Protein AF-A0A6L9ZV03-F1 (afdb_monomer)

Foldseek 3Di:
DDLDQPPVVVVLLLVLLVLLLLLLCQLLVPFLPDDPVSLLSSLQLSLLQSLLLCLLQVCLQAVFPNHSDHDPDQDPPNRDNPVVSVVSSVVSSVSSVVVCVVCSVPGPQDALVNSVVSLCSSVVSSCVSNVSQPPRDDPVSVVSNVVSCVRHVVSSVSSSVSGHHDCVVVVVVVVVVVVVVVVPDDPPPPDDDDDD

Mean predicted aligned error: 9.82 Å

Structure (mmCIF, N/CA/C/O backbone):
data_AF-A0A6L9ZV03-F1
#
_entry.id   AF-A0A6L9ZV03-F1
#
loop_
_atom_site.group_PDB
_atom_site.id
_atom_site.type_symbol
_atom_site.label_atom_id
_atom_site.label_alt_id
_atom_site.label_comp_id
_atom_site.label_asym_id
_atom_site.label_entity_id
_atom_site.label_seq_id
_atom_site.pdbx_PDB_ins_code
_atom_site.Cartn_x
_atom_site.Cartn_y
_atom_site.Cartn_z
_atom_site.occupancy
_atom_site.B_iso_or_equiv
_atom_site.auth_seq_id
_atom_site.auth_comp_id
_atom_site.auth_asym_id
_atom_site.auth_atom_id
_atom_site.pdbx_PDB_model_num
ATOM 1 N N . MET A 1 1 ? 32.324 0.033 0.156 1.00 38.62 1 MET A N 1
ATOM 2 C CA . MET A 1 1 ? 31.185 0.320 1.057 1.00 38.62 1 MET A CA 1
ATOM 3 C C . MET A 1 1 ? 29.942 0.053 0.229 1.00 38.62 1 MET A C 1
ATOM 5 O O . MET A 1 1 ? 29.866 0.600 -0.861 1.00 38.62 1 MET A O 1
ATOM 9 N N . ALA A 1 2 ? 29.121 -0.919 0.622 1.00 45.69 2 ALA A N 1
ATOM 10 C CA . ALA A 1 2 ? 28.177 -1.603 -0.263 1.00 45.69 2 ALA A CA 1
ATOM 11 C C . ALA A 1 2 ? 27.234 -0.641 -1.011 1.00 45.69 2 ALA A C 1
ATOM 13 O O . ALA A 1 2 ? 26.749 0.325 -0.422 1.00 45.69 2 ALA A O 1
ATOM 14 N N . GLY A 1 3 ? 26.984 -0.936 -2.294 1.00 50.66 3 GLY A N 1
ATOM 15 C CA . GLY A 1 3 ? 25.900 -0.375 -3.108 1.00 50.66 3 GLY A CA 1
ATOM 16 C C . GLY A 1 3 ? 24.544 -0.793 -2.542 1.00 50.66 3 GLY A C 1
ATOM 17 O O . GLY A 1 3 ? 23.826 -1.597 -3.124 1.00 50.66 3 GLY A O 1
ATOM 18 N N . LEU A 1 4 ? 24.277 -0.320 -1.330 1.00 59.69 4 LEU A N 1
ATOM 19 C CA . LEU A 1 4 ? 23.078 -0.559 -0.556 1.00 59.69 4 LEU A CA 1
ATOM 20 C C . LEU A 1 4 ? 21.961 0.263 -1.181 1.00 59.69 4 LEU A C 1
ATOM 22 O O . LEU A 1 4 ? 22.165 1.421 -1.552 1.00 59.69 4 LEU A O 1
ATOM 26 N N . VAL A 1 5 ? 20.792 -0.364 -1.294 1.00 58.00 5 VAL A N 1
ATOM 27 C CA . VAL A 1 5 ? 19.554 0.269 -1.743 1.00 58.00 5 VAL A CA 1
ATOM 28 C C . VAL A 1 5 ? 19.416 1.640 -1.059 1.00 58.00 5 VAL A C 1
ATOM 30 O O . VAL A 1 5 ? 19.603 1.708 0.162 1.00 58.00 5 VAL A O 1
ATOM 33 N N . PRO A 1 6 ? 19.123 2.728 -1.799 1.00 69.12 6 PRO A N 1
ATOM 34 C CA . PRO A 1 6 ? 19.029 4.065 -1.223 1.00 69.12 6 PRO A CA 1
ATOM 35 C C . PRO A 1 6 ? 18.147 4.085 0.033 1.00 69.12 6 PRO A C 1
ATOM 37 O O . PRO A 1 6 ? 17.078 3.479 0.051 1.00 69.12 6 PRO A O 1
ATOM 40 N N . PHE A 1 7 ? 18.558 4.804 1.085 1.00 74.12 7 PHE A N 1
ATOM 41 C CA . PHE A 1 7 ? 17.813 4.883 2.358 1.00 74.12 7 PHE A CA 1
ATOM 42 C C . PHE A 1 7 ? 16.361 5.364 2.206 1.00 74.12 7 PHE A C 1
ATOM 44 O O . PHE A 1 7 ? 15.524 5.116 3.074 1.00 74.12 7 PHE A O 1
ATOM 51 N N . THR A 1 8 ? 16.049 6.026 1.094 1.00 76.19 8 THR A N 1
ATOM 52 C CA . THR A 1 8 ? 14.693 6.434 0.726 1.00 76.19 8 THR A CA 1
ATOM 53 C C . THR A 1 8 ? 13.748 5.249 0.536 1.00 76.19 8 THR A C 1
ATOM 55 O O . THR A 1 8 ? 12.549 5.418 0.727 1.00 76.19 8 THR A O 1
ATOM 58 N N . ILE A 1 9 ? 14.261 4.058 0.219 1.00 80.94 9 ILE A N 1
ATOM 59 C CA . ILE A 1 9 ? 13.447 2.882 -0.114 1.00 80.94 9 ILE A CA 1
ATOM 60 C C . ILE A 1 9 ? 12.960 2.142 1.128 1.00 80.94 9 ILE A C 1
ATOM 62 O O . ILE A 1 9 ? 11.755 1.932 1.244 1.00 80.94 9 ILE A O 1
ATOM 66 N N . PRO A 1 10 ? 13.814 1.813 2.119 1.00 83.94 10 PRO A N 1
ATOM 67 C CA . PRO A 1 10 ? 13.310 1.318 3.396 1.00 83.94 10 PRO A CA 1
ATOM 68 C C . PRO A 1 10 ? 12.344 2.306 4.056 1.00 83.94 10 PRO A C 1
ATOM 70 O O . PRO A 1 10 ? 11.351 1.894 4.653 1.00 83.94 10 PRO A O 1
ATOM 73 N N . LEU A 1 11 ? 12.611 3.612 3.929 1.00 88.12 11 LEU A N 1
ATOM 74 C CA . LEU A 1 11 ? 11.727 4.644 4.460 1.00 88.12 11 LEU A CA 1
ATOM 75 C C . LEU A 1 11 ? 10.374 4.659 3.738 1.00 88.12 11 LEU A C 1
ATOM 77 O O . LEU A 1 11 ? 9.342 4.735 4.408 1.00 88.12 11 LEU A O 1
ATOM 81 N N . SER A 1 12 ? 10.368 4.561 2.402 1.00 91.06 12 SER A N 1
ATOM 82 C CA . SER A 1 12 ? 9.127 4.527 1.630 1.00 91.06 12 SER A CA 1
ATOM 83 C C . SER A 1 12 ? 8.294 3.304 1.938 1.00 91.06 12 SER A C 1
ATOM 85 O O . SER A 1 12 ? 7.114 3.428 2.257 1.00 91.06 12 SER A O 1
ATOM 87 N N . TRP A 1 13 ? 8.932 2.141 1.967 1.00 94.25 13 TRP A N 1
ATOM 88 C CA . TRP A 1 13 ? 8.275 0.893 2.305 1.00 94.25 13 TRP A CA 1
ATOM 89 C C . TRP A 1 13 ? 7.709 0.914 3.732 1.00 94.25 13 TRP A C 1
ATOM 91 O O . TRP A 1 13 ? 6.593 0.451 3.962 1.00 94.25 13 TRP A O 1
ATOM 101 N N . PHE A 1 14 ? 8.412 1.531 4.691 1.00 94.62 14 PHE A N 1
ATOM 102 C CA . PHE A 1 14 ? 7.922 1.669 6.064 1.00 94.62 14 PHE A CA 1
ATOM 103 C C . PHE A 1 14 ? 6.645 2.513 6.156 1.00 94.62 14 PHE A C 1
ATOM 105 O O . PHE A 1 14 ? 5.657 2.059 6.741 1.00 94.62 14 PHE A O 1
ATOM 112 N N . TYR A 1 15 ? 6.630 3.732 5.598 1.00 95.50 15 TYR A N 1
ATOM 113 C CA . TYR A 1 15 ? 5.419 4.557 5.674 1.00 95.50 15 TYR A CA 1
ATOM 114 C C . TYR A 1 15 ? 4.294 3.977 4.808 1.00 95.50 15 TYR A C 1
ATOM 116 O O . TYR A 1 15 ? 3.132 4.056 5.206 1.00 95.50 15 TYR A O 1
ATOM 124 N N . MET A 1 16 ? 4.616 3.345 3.673 1.00 97.75 16 MET A N 1
ATOM 125 C CA . MET A 1 16 ? 3.631 2.668 2.825 1.00 97.75 16 MET A CA 1
ATOM 126 C C . MET A 1 16 ? 2.995 1.476 3.539 1.00 97.75 16 MET A C 1
ATOM 128 O O . MET A 1 16 ? 1.777 1.288 3.474 1.00 97.75 16 MET A O 1
ATOM 132 N N . GLY A 1 17 ? 3.786 0.716 4.297 1.00 97.25 17 GLY A N 1
ATOM 133 C CA . GLY A 1 17 ? 3.282 -0.330 5.179 1.00 97.25 17 GLY A CA 1
ATOM 134 C C . GLY A 1 17 ? 2.333 0.232 6.235 1.00 97.25 17 GLY A C 1
ATOM 135 O O . GLY A 1 17 ? 1.254 -0.326 6.452 1.00 97.25 17 GLY A O 1
ATOM 136 N N . LEU A 1 18 ? 2.689 1.360 6.860 1.00 96.31 18 LEU A N 1
ATOM 137 C CA . LEU A 1 18 ? 1.846 2.012 7.861 1.00 96.31 18 LEU A CA 1
ATOM 138 C C . LEU A 1 18 ? 0.504 2.466 7.275 1.00 96.31 18 LEU A C 1
ATOM 140 O O . LEU A 1 18 ? -0.539 2.129 7.834 1.00 96.31 18 LEU A O 1
ATOM 144 N N . VAL A 1 19 ? 0.503 3.201 6.157 1.00 97.38 19 VAL A N 1
ATOM 145 C CA . VAL A 1 19 ? -0.748 3.692 5.545 1.00 97.38 19 VAL A CA 1
ATOM 146 C C . VAL A 1 19 ? -1.621 2.537 5.056 1.00 97.38 19 VAL A C 1
ATOM 148 O O . VAL A 1 19 ? -2.828 2.559 5.285 1.00 97.38 19 VAL A O 1
ATOM 151 N N . SER A 1 20 ? -1.020 1.486 4.487 1.00 98.00 20 SER A N 1
ATOM 152 C CA . SER A 1 20 ? -1.736 0.279 4.053 1.00 98.00 20 SER A CA 1
ATOM 153 C C . SER A 1 20 ? -2.417 -0.417 5.231 1.00 98.00 20 SER A C 1
ATOM 155 O O . SER A 1 20 ? -3.589 -0.794 5.156 1.00 98.00 20 SER A O 1
ATOM 157 N N . TYR A 1 21 ? -1.709 -0.540 6.357 1.00 97.12 21 TYR A N 1
ATOM 158 C CA . TYR A 1 21 ? -2.273 -1.126 7.565 1.00 97.12 21 TYR A CA 1
ATOM 159 C C . TYR A 1 21 ? -3.360 -0.249 8.195 1.00 97.12 21 TYR A C 1
ATOM 161 O O . TYR A 1 21 ? -4.365 -0.783 8.659 1.00 97.12 21 TYR A O 1
ATOM 169 N N . LEU A 1 22 ? -3.209 1.080 8.194 1.00 95.81 22 LEU A N 1
ATOM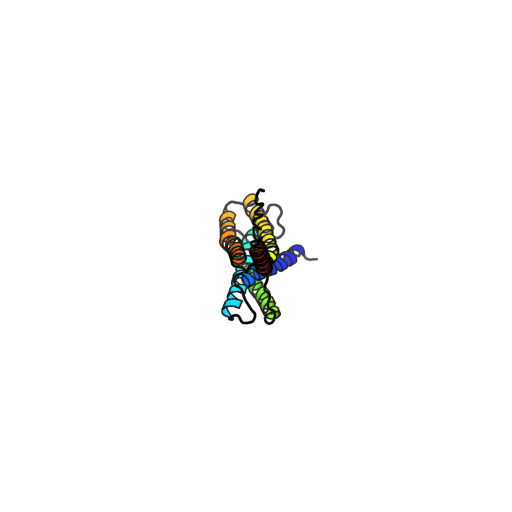 170 C CA . LEU A 1 22 ? -4.237 2.000 8.695 1.00 95.81 22 LEU A CA 1
ATOM 171 C C . LEU A 1 22 ? -5.521 1.923 7.863 1.00 95.81 22 LEU A C 1
ATOM 173 O O . LEU A 1 22 ? -6.597 1.779 8.441 1.00 95.81 22 LEU A O 1
ATOM 177 N N . LEU A 1 23 ? -5.414 1.937 6.529 1.00 96.81 23 LEU A N 1
ATOM 178 C CA . LEU A 1 23 ? -6.559 1.769 5.627 1.00 96.81 23 LEU A CA 1
ATOM 179 C C . LEU A 1 23 ? -7.291 0.451 5.908 1.00 96.81 23 LEU A C 1
ATOM 181 O O . LEU A 1 23 ? -8.503 0.447 6.120 1.00 96.81 23 LEU A O 1
ATOM 185 N N . ALA A 1 24 ? -6.555 -0.661 5.995 1.00 96.56 24 ALA A N 1
ATOM 186 C CA . ALA A 1 24 ? -7.130 -1.971 6.287 1.00 96.56 24 ALA A CA 1
ATOM 187 C C . ALA A 1 24 ? -7.768 -2.038 7.682 1.00 96.56 24 ALA A C 1
ATOM 189 O O . ALA A 1 24 ? -8.904 -2.486 7.834 1.00 96.56 24 ALA A O 1
ATOM 190 N N . ARG A 1 25 ? -7.061 -1.576 8.717 1.00 94.19 25 ARG A N 1
ATOM 191 C CA . ARG A 1 25 ? -7.517 -1.641 10.109 1.00 94.19 25 ARG A CA 1
ATOM 192 C C . ARG A 1 25 ? -8.753 -0.776 10.350 1.00 94.19 25 ARG A C 1
ATOM 194 O O . ARG A 1 25 ? -9.673 -1.232 11.030 1.00 94.19 25 ARG A O 1
ATOM 201 N N . CYS A 1 26 ? -8.774 0.447 9.823 1.00 92.88 26 CYS A N 1
ATOM 202 C CA . CYS A 1 26 ? -9.888 1.375 10.000 1.00 92.88 26 CYS A CA 1
ATOM 203 C C . CYS A 1 26 ? -11.080 1.019 9.105 1.00 92.88 26 CYS A C 1
ATOM 205 O O . CYS A 1 26 ? -12.203 1.000 9.606 1.00 92.88 26 CYS A O 1
ATOM 207 N N . GLY A 1 27 ? -10.846 0.620 7.850 1.00 92.81 27 GLY A N 1
ATOM 208 C CA . GLY A 1 27 ? -11.909 0.156 6.953 1.00 92.81 27 GLY A CA 1
ATOM 209 C C . GLY A 1 27 ? -12.589 -1.111 7.464 1.00 92.81 27 GLY A C 1
ATOM 210 O O . GLY A 1 27 ? -13.813 -1.201 7.506 1.00 92.81 27 GLY A O 1
ATOM 211 N N . LEU A 1 28 ? -11.809 -2.059 7.990 1.00 93.38 28 LEU A N 1
ATOM 212 C CA . LEU A 1 28 ? -12.356 -3.224 8.684 1.00 93.38 28 LEU A CA 1
ATOM 213 C C . LEU A 1 28 ? -12.786 -2.914 10.121 1.00 93.38 28 LEU A C 1
ATOM 215 O O . LEU A 1 28 ? -13.202 -3.836 10.810 1.00 93.38 28 LEU A O 1
ATOM 219 N N . GLN A 1 29 ? -12.709 -1.669 10.595 1.00 91.25 29 GLN A N 1
ATOM 220 C CA . GLN A 1 29 ? -13.109 -1.198 11.931 1.00 91.25 29 GLN A CA 1
ATOM 221 C C . GLN A 1 29 ? -12.615 -2.097 13.083 1.00 91.25 29 GLN A C 1
ATOM 223 O O . GLN A 1 29 ? -13.371 -2.476 13.984 1.00 91.25 29 GLN A O 1
ATOM 228 N N . VAL A 1 30 ? -11.339 -2.485 13.044 1.00 89.81 30 VAL A N 1
ATOM 229 C CA . VAL A 1 30 ? -10.723 -3.331 14.074 1.00 89.81 30 VAL A CA 1
ATOM 230 C C . VAL A 1 30 ? -10.546 -2.538 15.369 1.00 89.81 30 VAL A C 1
ATOM 232 O O . VAL A 1 30 ? -9.692 -1.656 15.480 1.00 89.81 30 VAL A O 1
ATOM 235 N N . LYS A 1 31 ? -11.325 -2.907 16.386 1.00 86.25 31 LYS A N 1
ATOM 236 C CA . LYS A 1 31 ? -11.234 -2.391 17.762 1.00 86.25 31 LYS A CA 1
ATOM 237 C C . LYS A 1 31 ? -10.419 -3.338 18.648 1.00 86.25 31 LYS A C 1
ATOM 239 O O . LYS A 1 31 ? -10.254 -4.503 18.311 1.00 86.25 31 LYS A O 1
ATOM 244 N N . SER A 1 32 ? -9.968 -2.864 19.814 1.00 82.69 32 SER A N 1
ATOM 245 C CA . SER A 1 32 ? -9.245 -3.677 20.819 1.00 82.69 32 SER A CA 1
ATOM 246 C C . SER A 1 32 ? -9.998 -4.963 21.216 1.00 82.69 32 SER A C 1
ATOM 248 O O . SER A 1 32 ? -9.388 -6.005 21.428 1.00 82.69 32 SER A O 1
ATOM 250 N N . SER A 1 33 ? -11.333 -4.909 21.246 1.00 84.25 33 SER A N 1
ATOM 251 C CA . SER A 1 33 ? -12.220 -6.036 21.565 1.00 84.25 33 SER A CA 1
ATOM 252 C C . SER A 1 33 ? -12.608 -6.911 20.364 1.00 84.25 33 SER A C 1
ATOM 254 O O . SER A 1 33 ? -13.456 -7.790 20.497 1.00 84.25 33 SER A O 1
ATOM 256 N N . SER A 1 34 ? -12.058 -6.658 19.173 1.00 87.31 34 SER A N 1
ATOM 257 C CA . SER A 1 34 ? -12.415 -7.421 17.972 1.00 87.31 34 SER A CA 1
ATOM 258 C C . SER A 1 34 ? -11.890 -8.855 18.015 1.00 87.31 34 SER A C 1
ATOM 260 O O . SER A 1 34 ? -10.889 -9.155 18.662 1.00 87.31 34 SER A O 1
ATOM 262 N N . SER A 1 35 ? -12.551 -9.750 17.277 1.00 90.88 35 SER A N 1
ATOM 263 C CA . SER A 1 35 ? -12.109 -11.138 17.151 1.00 90.88 35 SER A CA 1
ATOM 264 C C . SER A 1 35 ? -10.733 -11.229 16.487 1.00 90.88 35 SER A C 1
ATOM 266 O O . SER A 1 35 ? -10.384 -10.428 15.616 1.00 90.88 35 SER A O 1
ATOM 268 N N . TRP A 1 36 ? -9.964 -12.254 16.853 1.00 90.81 36 TRP A N 1
ATOM 269 C CA . TRP A 1 36 ? -8.640 -12.502 16.277 1.00 90.81 36 TRP A CA 1
ATOM 270 C C . TRP A 1 36 ? -8.668 -12.621 14.743 1.00 90.81 36 TRP A C 1
ATOM 272 O O . TRP A 1 36 ? -7.795 -12.080 14.070 1.00 90.81 36 TRP A O 1
ATOM 282 N N . LEU A 1 37 ? -9.726 -13.215 14.177 1.00 93.88 37 LEU A N 1
ATOM 283 C CA . LEU A 1 37 ? -9.931 -13.292 12.725 1.00 93.88 37 LEU A CA 1
ATOM 284 C C . LEU A 1 37 ? -10.028 -11.910 12.066 1.00 93.88 37 LEU A C 1
ATOM 286 O O . LEU A 1 37 ? -9.525 -11.719 10.965 1.00 93.88 37 LEU A O 1
ATOM 290 N N . ARG A 1 38 ? -10.623 -10.922 12.742 1.00 92.94 38 ARG A N 1
ATOM 291 C CA . ARG A 1 38 ? -10.719 -9.549 12.228 1.00 92.94 38 ARG A CA 1
ATOM 292 C C . ARG A 1 38 ? -9.359 -8.848 12.239 1.00 92.94 38 ARG A C 1
ATOM 294 O O . ARG A 1 38 ? -9.039 -8.112 11.310 1.00 92.94 38 ARG A O 1
ATOM 301 N N . HIS A 1 39 ? -8.540 -9.112 13.261 1.00 93.06 39 HIS A N 1
ATOM 302 C CA . HIS A 1 39 ? -7.149 -8.653 13.304 1.00 93.06 39 HIS A CA 1
ATOM 303 C C . HIS A 1 39 ? -6.322 -9.267 12.172 1.00 93.06 39 HIS A C 1
ATOM 305 O O . HIS A 1 39 ? -5.616 -8.537 11.477 1.00 93.06 39 HIS A O 1
ATOM 311 N N . LEU A 1 40 ? -6.452 -10.578 11.950 1.00 95.44 40 LEU A N 1
ATOM 312 C CA . LEU A 1 40 ? -5.816 -11.243 10.816 1.00 95.44 40 LEU A CA 1
ATOM 313 C C . LEU A 1 40 ? -6.295 -10.686 9.480 1.00 95.44 40 LEU A C 1
ATOM 315 O O . LEU A 1 40 ? -5.472 -10.443 8.607 1.00 95.44 40 LEU A O 1
ATOM 319 N N . GLY A 1 41 ? -7.597 -10.431 9.336 1.00 96.31 41 GLY A N 1
ATOM 320 C CA . GLY A 1 41 ? -8.164 -9.816 8.140 1.00 96.31 41 GLY A CA 1
ATOM 321 C C . GLY A 1 41 ? -7.515 -8.469 7.824 1.00 96.31 41 GLY A C 1
ATOM 322 O O . GLY A 1 41 ? -7.139 -8.233 6.680 1.00 96.31 41 GLY A O 1
ATOM 323 N N . ALA A 1 42 ? -7.293 -7.614 8.828 1.00 95.81 42 ALA A N 1
ATOM 324 C CA . ALA A 1 42 ? -6.602 -6.337 8.632 1.00 95.81 42 ALA A CA 1
ATOM 325 C C . ALA A 1 42 ? -5.120 -6.492 8.276 1.00 95.81 42 ALA A C 1
ATOM 327 O O . ALA A 1 42 ? -4.633 -5.761 7.419 1.00 95.81 42 ALA A O 1
ATOM 328 N N . ILE A 1 43 ? -4.415 -7.447 8.887 1.00 97.19 43 ILE A N 1
ATOM 329 C CA . ILE A 1 43 ? -3.015 -7.743 8.549 1.00 97.19 43 ILE A CA 1
ATOM 330 C C . ILE A 1 43 ? -2.914 -8.265 7.112 1.00 97.19 43 ILE A C 1
ATOM 332 O O . ILE A 1 43 ? -2.129 -7.743 6.329 1.00 97.19 43 ILE A O 1
ATOM 336 N N . ALA A 1 44 ? -3.735 -9.251 6.747 1.00 97.44 44 ALA A N 1
ATOM 337 C CA . ALA A 1 44 ? -3.744 -9.840 5.412 1.00 97.44 44 ALA A CA 1
ATOM 338 C C . ALA A 1 44 ? -4.123 -8.807 4.343 1.00 97.44 44 ALA A C 1
ATOM 340 O O . ALA A 1 44 ? -3.451 -8.699 3.322 1.00 97.44 44 ALA A O 1
ATOM 341 N N . THR A 1 45 ? -5.155 -8.001 4.604 1.00 97.88 45 THR A N 1
ATOM 342 C CA . THR A 1 45 ? -5.595 -6.950 3.677 1.00 97.88 45 THR A CA 1
ATOM 343 C C . THR A 1 45 ? -4.537 -5.859 3.540 1.00 97.88 45 THR A C 1
ATOM 345 O O . THR A 1 45 ? -4.223 -5.457 2.427 1.00 97.88 45 THR A O 1
ATOM 348 N N . GLY A 1 46 ? -3.933 -5.405 4.641 1.00 97.88 46 GLY A N 1
ATOM 349 C CA . GLY A 1 46 ? -2.860 -4.414 4.581 1.00 97.88 46 GLY A CA 1
ATOM 350 C C . GLY A 1 46 ? -1.627 -4.942 3.840 1.00 97.88 46 GLY A C 1
ATOM 351 O O . GLY A 1 46 ? -1.072 -4.232 3.004 1.00 97.88 46 GLY A O 1
ATOM 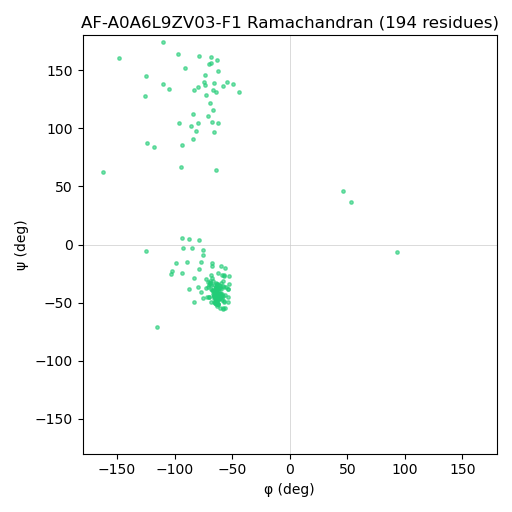352 N N . ALA A 1 47 ? -1.220 -6.190 4.091 1.00 97.75 47 ALA A N 1
ATOM 353 C CA . ALA A 1 47 ? -0.098 -6.818 3.395 1.00 97.75 47 ALA A CA 1
ATOM 354 C C . ALA A 1 47 ? -0.387 -6.979 1.895 1.00 97.75 47 ALA A C 1
ATOM 356 O O . ALA A 1 47 ? 0.500 -6.752 1.074 1.00 97.75 47 ALA A O 1
ATOM 357 N N . MET A 1 48 ? -1.633 -7.294 1.529 1.00 97.81 48 MET A N 1
ATOM 358 C CA . MET A 1 48 ? -2.087 -7.312 0.139 1.00 97.81 48 MET A CA 1
ATOM 359 C C . MET A 1 48 ? -1.983 -5.924 -0.508 1.00 97.81 48 MET A C 1
ATOM 361 O O . MET A 1 48 ? -1.427 -5.825 -1.596 1.00 97.81 48 MET A O 1
ATOM 365 N N . LEU A 1 49 ? -2.447 -4.855 0.155 1.00 98.44 49 LEU A N 1
ATOM 366 C CA . LEU A 1 49 ? -2.337 -3.483 -0.366 1.00 98.44 49 LEU A CA 1
ATOM 367 C C . LEU A 1 49 ? -0.877 -3.062 -0.585 1.00 98.44 49 LEU A C 1
ATOM 369 O O . LEU A 1 49 ? -0.565 -2.449 -1.608 1.00 98.44 49 LEU A O 1
ATOM 373 N N . LEU A 1 50 ? 0.006 -3.404 0.357 1.00 98.19 50 LEU A N 1
ATOM 374 C CA . LEU A 1 50 ? 1.439 -3.128 0.259 1.00 98.19 50 LEU A CA 1
ATOM 375 C C . LEU A 1 50 ? 2.071 -3.898 -0.908 1.00 98.19 50 LEU A C 1
ATOM 377 O O . LEU A 1 50 ? 2.754 -3.311 -1.739 1.00 98.19 50 LEU A O 1
ATOM 381 N N . THR A 1 51 ? 1.745 -5.184 -1.035 1.00 96.62 51 THR A N 1
ATOM 382 C CA . THR A 1 51 ? 2.218 -6.035 -2.138 1.00 96.62 51 THR A CA 1
ATOM 383 C C . THR A 1 51 ? 1.698 -5.546 -3.493 1.00 96.62 51 THR A C 1
ATOM 385 O O . THR A 1 51 ? 2.420 -5.573 -4.484 1.00 96.62 51 THR A O 1
ATOM 388 N N . ALA A 1 52 ? 0.453 -5.066 -3.557 1.00 97.25 52 ALA A N 1
ATOM 389 C CA . ALA A 1 52 ? -0.122 -4.505 -4.777 1.00 97.25 52 ALA A CA 1
ATOM 390 C C . ALA A 1 52 ? 0.614 -3.237 -5.234 1.00 97.25 52 ALA A C 1
ATOM 392 O O . ALA A 1 52 ? 0.751 -3.009 -6.437 1.00 97.25 52 ALA A O 1
ATOM 393 N N . TRP A 1 53 ? 1.118 -2.437 -4.292 1.00 97.75 53 TRP A N 1
ATOM 394 C CA . TRP A 1 53 ? 2.006 -1.319 -4.595 1.00 97.75 53 TRP A CA 1
ATOM 395 C C . TRP A 1 53 ? 3.388 -1.795 -5.066 1.00 97.75 53 TRP A C 1
ATOM 397 O O . TRP A 1 53 ? 3.862 -1.322 -6.098 1.00 97.75 53 TRP A O 1
ATOM 407 N N . ASP A 1 54 ? 3.994 -2.779 -4.392 1.00 94.88 54 ASP A N 1
ATOM 408 C CA . ASP A 1 54 ? 5.295 -3.340 -4.793 1.00 94.88 54 ASP A CA 1
ATOM 409 C C . ASP A 1 54 ? 5.258 -3.912 -6.227 1.00 94.88 54 ASP A C 1
ATOM 411 O O . ASP A 1 54 ? 6.193 -3.721 -6.999 1.00 94.88 54 ASP A O 1
ATOM 415 N N . LEU A 1 55 ? 4.138 -4.512 -6.641 1.00 94.69 55 LEU A N 1
ATOM 416 C CA . LEU A 1 55 ? 3.922 -5.026 -8.002 1.00 94.69 55 LEU A CA 1
ATOM 417 C C . LEU A 1 55 ? 4.042 -3.971 -9.122 1.00 94.69 55 LEU A C 1
ATOM 419 O O . LEU A 1 55 ? 4.349 -4.339 -10.255 1.00 94.69 55 LEU A O 1
ATOM 423 N N . VAL A 1 56 ? 3.792 -2.687 -8.835 1.00 94.88 56 VAL A N 1
ATOM 424 C CA . VAL A 1 56 ? 3.987 -1.586 -9.802 1.00 94.88 56 VAL A CA 1
ATOM 425 C C . VAL A 1 56 ? 5.255 -0.787 -9.535 1.00 94.88 56 VAL A C 1
ATOM 427 O O . VAL A 1 56 ? 5.789 -0.178 -10.458 1.00 94.88 56 VAL A O 1
ATOM 430 N N . LEU A 1 57 ? 5.745 -0.771 -8.296 1.00 93.81 57 LEU A N 1
ATOM 431 C CA . LEU A 1 57 ? 6.977 -0.079 -7.939 1.00 93.81 57 LEU A CA 1
ATOM 432 C C . LEU A 1 57 ? 8.216 -0.848 -8.406 1.00 93.81 57 LEU A C 1
ATOM 434 O O . LEU A 1 57 ? 9.130 -0.253 -8.965 1.00 93.81 57 LEU A O 1
ATOM 438 N N . ASP A 1 58 ? 8.265 -2.155 -8.168 1.00 91.50 58 ASP A N 1
ATOM 439 C CA . ASP A 1 58 ? 9.471 -2.954 -8.382 1.00 91.50 58 ASP A CA 1
ATOM 440 C C . ASP A 1 58 ? 9.880 -3.007 -9.866 1.00 91.50 58 ASP A C 1
ATOM 442 O O . ASP A 1 58 ? 11.051 -2.745 -10.152 1.00 91.50 58 ASP A O 1
ATOM 446 N N . PRO A 1 59 ? 8.967 -3.189 -10.848 1.00 90.50 59 PRO A N 1
ATOM 447 C CA . PRO A 1 59 ? 9.321 -3.038 -12.261 1.00 90.50 59 PRO A CA 1
ATOM 448 C C . PRO A 1 59 ? 9.811 -1.626 -12.604 1.00 90.50 59 PRO A C 1
ATOM 450 O O . PRO A 1 59 ? 10.835 -1.473 -13.272 1.00 90.50 59 PRO A O 1
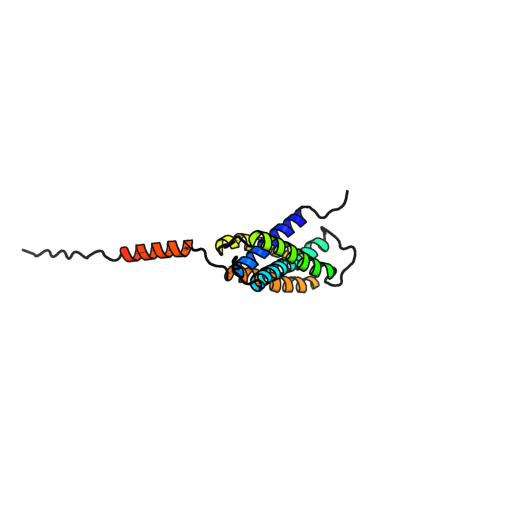ATOM 453 N N . ALA A 1 60 ? 9.128 -0.590 -12.101 1.00 90.50 60 ALA A N 1
ATOM 454 C CA . ALA A 1 60 ? 9.500 0.806 -12.328 1.00 90.50 60 ALA A CA 1
ATOM 455 C C . ALA A 1 60 ? 10.908 1.134 -11.818 1.00 90.50 60 ALA A C 1
ATOM 457 O O . ALA A 1 60 ? 11.597 1.965 -12.401 1.00 90.50 60 ALA A O 1
ATOM 458 N N . MET A 1 61 ? 11.338 0.493 -10.735 1.00 90.12 61 MET A N 1
ATOM 459 C CA . MET A 1 61 ? 12.641 0.750 -10.136 1.00 90.12 61 MET A CA 1
ATOM 460 C C . MET A 1 61 ? 13.735 -0.192 -10.636 1.00 90.12 61 MET A C 1
ATOM 462 O O . MET A 1 61 ? 14.902 0.187 -10.595 1.00 90.12 61 MET A O 1
ATOM 466 N N . SER A 1 62 ? 13.396 -1.391 -11.115 1.00 87.81 62 SER A N 1
ATOM 467 C CA . SER A 1 62 ? 14.392 -2.391 -11.523 1.00 87.81 62 SER A CA 1
ATOM 468 C C . SER A 1 62 ? 14.604 -2.526 -13.028 1.00 87.81 62 SER A C 1
ATOM 470 O O . SER A 1 62 ? 15.660 -2.991 -13.452 1.00 87.81 62 SER A O 1
ATOM 472 N N . GLN A 1 63 ? 13.623 -2.123 -13.840 1.00 87.62 63 GLN A N 1
ATOM 473 C CA . GLN A 1 63 ? 13.627 -2.355 -15.291 1.00 87.62 63 GLN A CA 1
ATOM 474 C C . GLN A 1 63 ? 13.455 -1.082 -16.123 1.00 87.62 63 GLN A C 1
ATOM 476 O O . GLN A 1 63 ? 13.561 -1.139 -17.348 1.00 87.62 63 GLN A O 1
ATOM 481 N N . ALA A 1 64 ? 13.217 0.071 -15.490 1.00 86.56 64 ALA A N 1
ATOM 482 C CA . ALA A 1 64 ? 13.214 1.346 -16.197 1.00 86.56 64 ALA A CA 1
ATOM 483 C C . ALA A 1 64 ? 14.607 1.657 -16.785 1.00 86.56 64 ALA A C 1
ATOM 485 O O . ALA A 1 64 ? 15.610 1.154 -16.275 1.00 86.56 64 ALA A O 1
ATOM 486 N N . PRO A 1 65 ? 14.707 2.533 -17.807 1.00 82.75 65 PRO A N 1
ATOM 487 C CA . PRO A 1 65 ? 15.981 2.875 -18.454 1.00 82.75 65 PRO A CA 1
ATOM 488 C C . PRO A 1 65 ? 17.097 3.323 -17.497 1.00 82.75 65 PRO A C 1
ATOM 490 O O . PRO A 1 65 ? 18.275 3.136 -17.790 1.00 82.75 65 PRO A O 1
ATOM 493 N N . PHE A 1 66 ? 16.725 3.892 -16.346 1.00 83.31 66 PHE A N 1
ATOM 494 C CA . PHE A 1 66 ? 17.628 4.227 -15.248 1.00 83.31 66 PHE A CA 1
ATOM 495 C C . PHE A 1 66 ? 17.228 3.432 -13.994 1.00 83.31 66 PHE A C 1
ATOM 497 O O . PHE A 1 66 ? 16.471 3.948 -13.166 1.00 83.31 66 PHE A O 1
ATOM 504 N N . PRO A 1 67 ? 17.681 2.171 -13.859 1.00 83.56 67 PRO A N 1
ATOM 505 C CA . PRO A 1 67 ? 17.269 1.312 -12.759 1.00 83.56 67 PRO A CA 1
ATOM 506 C C . PRO A 1 67 ? 17.948 1.725 -11.448 1.00 83.56 67 PRO A C 1
ATOM 508 O O . PRO A 1 67 ? 19.139 2.037 -11.401 1.00 83.56 67 PRO A O 1
ATOM 511 N N . PHE A 1 68 ? 17.182 1.686 -10.363 1.00 81.81 68 PHE A N 1
ATOM 512 C CA . PHE A 1 68 ? 17.643 1.917 -8.995 1.00 81.81 68 PHE A CA 1
ATOM 513 C C . PHE A 1 68 ? 18.244 0.656 -8.363 1.00 81.81 68 PHE A C 1
ATOM 515 O O . PHE A 1 68 ? 19.115 0.764 -7.499 1.00 81.81 68 PHE A O 1
ATOM 522 N N . TRP A 1 69 ? 17.795 -0.534 -8.774 1.00 81.81 69 TRP A N 1
ATOM 523 C CA . TRP A 1 69 ? 18.405 -1.818 -8.413 1.00 81.81 69 TRP A CA 1
ATOM 524 C C . TRP A 1 69 ? 18.243 -2.839 -9.534 1.00 81.81 69 TRP A C 1
ATOM 526 O O . TRP A 1 69 ? 17.380 -2.701 -10.387 1.00 81.81 69 TRP A O 1
ATOM 536 N N . THR A 1 70 ? 19.064 -3.884 -9.531 1.00 78.81 70 THR A N 1
ATOM 537 C CA . THR A 1 70 ? 18.963 -4.983 -10.496 1.00 78.81 70 THR A CA 1
ATOM 538 C C . THR A 1 70 ? 18.849 -6.314 -9.770 1.00 78.81 70 THR A C 1
ATOM 540 O O . THR A 1 70 ? 19.439 -6.521 -8.704 1.00 78.81 70 THR A O 1
ATOM 543 N N . PHE A 1 71 ? 18.075 -7.236 -10.340 1.00 75.12 71 PHE A N 1
ATOM 544 C CA . PHE A 1 71 ? 18.049 -8.613 -9.867 1.00 75.12 71 PHE A CA 1
ATOM 545 C C . PHE A 1 71 ? 19.265 -9.364 -10.411 1.00 75.12 71 PHE A C 1
ATOM 547 O O . PHE A 1 71 ? 19.610 -9.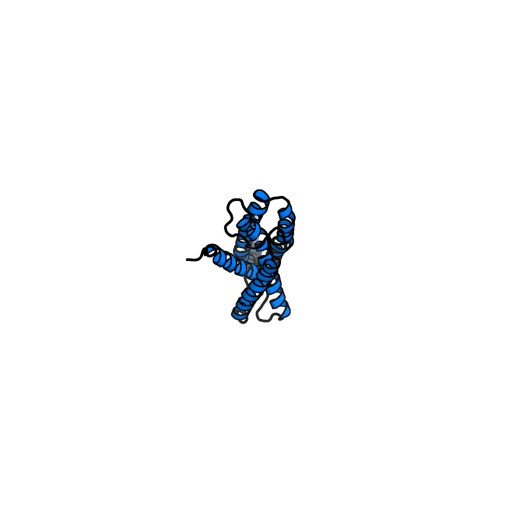242 -11.581 1.00 75.12 71 PHE A O 1
ATOM 554 N N . GLN A 1 72 ? 19.922 -10.141 -9.548 1.00 71.56 72 GLN A N 1
ATOM 555 C CA . GLN A 1 72 ? 21.041 -11.013 -9.936 1.00 71.56 72 GLN A CA 1
ATOM 556 C C . GLN A 1 72 ? 20.574 -12.180 -10.822 1.00 71.56 72 GLN A C 1
ATOM 558 O O . GLN A 1 72 ? 21.346 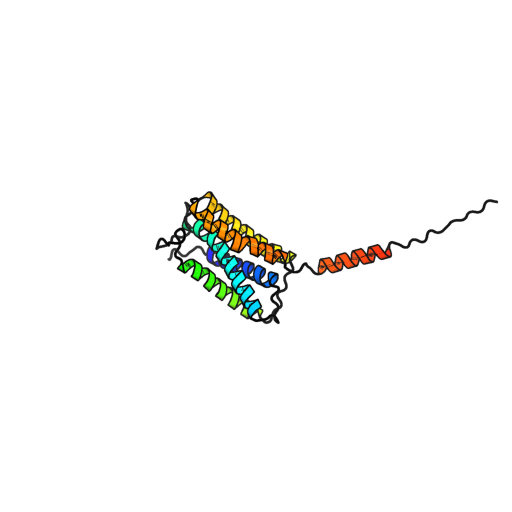-12.708 -11.614 1.00 71.56 72 GLN A O 1
ATOM 563 N N . GLU A 1 73 ? 19.309 -12.578 -10.678 1.00 72.75 73 GLU A N 1
ATOM 564 C CA . GLU A 1 73 ? 18.667 -13.651 -11.431 1.00 72.75 73 GLU A CA 1
ATOM 565 C C . GLU A 1 73 ? 17.397 -13.099 -12.080 1.00 72.75 73 GLU A C 1
ATOM 567 O O . GLU A 1 73 ? 16.549 -12.535 -11.381 1.00 72.75 73 GLU A O 1
ATOM 572 N N . GLU A 1 74 ? 17.243 -13.292 -13.391 1.00 71.69 74 GLU A N 1
ATOM 573 C CA . GLU A 1 74 ? 15.985 -13.001 -14.078 1.00 71.69 74 GLU A CA 1
ATOM 574 C C . GLU A 1 74 ? 14.905 -13.966 -13.584 1.00 71.69 74 GLU A C 1
ATOM 576 O O . GLU A 1 74 ? 14.993 -15.184 -13.757 1.00 71.69 74 GLU A O 1
ATOM 581 N N . GLY A 1 75 ? 13.882 -13.428 -12.926 1.00 76.69 75 GLY A N 1
ATOM 582 C CA . GLY A 1 75 ? 12.787 -14.244 -12.427 1.00 76.69 75 GLY A CA 1
ATOM 583 C C . GLY A 1 75 ? 11.640 -14.385 -13.422 1.00 76.69 75 GLY A C 1
ATOM 584 O O . GLY A 1 75 ? 11.363 -13.503 -14.233 1.00 76.69 75 GLY A O 1
ATOM 585 N N . SER A 1 76 ? 10.920 -15.503 -13.325 1.00 79.38 76 SER A N 1
ATOM 586 C CA . SER A 1 76 ? 9.837 -15.855 -14.251 1.00 79.38 76 SER A CA 1
ATOM 587 C C . SER A 1 76 ? 8.602 -14.949 -14.157 1.00 79.38 76 SER A C 1
ATOM 589 O O . SER A 1 76 ? 7.773 -14.958 -15.063 1.00 79.38 76 SER A O 1
ATOM 591 N N . PHE A 1 77 ? 8.453 -14.169 -13.082 1.00 76.56 77 PHE A N 1
ATOM 592 C CA . PHE A 1 77 ? 7.339 -13.240 -12.920 1.00 76.56 77 PHE A CA 1
ATOM 593 C C . PHE A 1 77 ? 7.747 -11.852 -13.417 1.00 76.56 77 PHE A C 1
ATOM 595 O O . PHE A 1 77 ? 8.218 -11.022 -12.647 1.00 76.56 77 PHE A O 1
ATOM 602 N N . PHE A 1 78 ? 7.600 -11.612 -14.722 1.00 79.19 78 PHE A N 1
ATOM 603 C CA . PHE A 1 78 ? 7.904 -10.320 -15.354 1.00 79.19 78 PHE A CA 1
ATOM 604 C C . PHE A 1 78 ? 9.319 -9.787 -15.048 1.00 79.19 78 PHE A C 1
ATOM 606 O O . PHE A 1 78 ? 9.508 -8.586 -14.881 1.00 79.19 78 PHE A O 1
ATOM 613 N N . GLY A 1 79 ? 10.315 -10.675 -14.957 1.00 73.38 79 GLY A N 1
ATOM 614 C CA . GLY A 1 79 ? 11.704 -10.334 -14.625 1.00 73.38 79 GLY A CA 1
ATOM 615 C C . GLY A 1 79 ? 12.042 -10.437 -13.132 1.00 73.38 79 GLY A C 1
ATOM 616 O O . GLY A 1 79 ? 13.211 -10.344 -12.768 1.00 73.38 79 GLY A O 1
ATOM 617 N N . MET A 1 80 ? 11.054 -10.690 -12.266 1.00 80.25 80 MET A N 1
ATOM 618 C CA . MET A 1 80 ? 11.209 -10.771 -10.810 1.00 80.25 80 MET A CA 1
ATOM 619 C C . MET A 1 80 ? 11.045 -12.207 -10.276 1.00 80.25 80 MET A C 1
ATOM 621 O O . MET A 1 80 ? 10.158 -12.949 -10.715 1.00 80.25 80 MET A O 1
ATOM 625 N N . PRO A 1 81 ? 11.886 -12.654 -9.323 1.00 82.88 81 PRO A N 1
ATOM 626 C CA . PRO A 1 81 ? 11.741 -13.967 -8.692 1.00 82.88 81 PRO A CA 1
ATOM 627 C C . PRO A 1 81 ? 10.458 -14.082 -7.851 1.00 82.88 81 PRO A C 1
ATOM 629 O O . PRO A 1 81 ? 10.159 -13.197 -7.053 1.00 82.88 81 PRO A O 1
ATOM 632 N N . TYR A 1 82 ? 9.748 -15.218 -7.909 1.00 83.12 82 TYR A N 1
ATOM 633 C CA . TYR A 1 82 ? 8.536 -15.447 -7.092 1.00 83.12 82 TYR A CA 1
ATOM 634 C C . TYR A 1 82 ? 8.764 -15.316 -5.577 1.00 83.12 82 TYR A C 1
ATOM 636 O O . TYR A 1 82 ? 7.851 -14.950 -4.836 1.00 83.12 82 TYR A O 1
ATOM 644 N N . ARG A 1 83 ? 9.995 -15.567 -5.111 1.00 84.31 83 ARG A N 1
ATOM 645 C CA . ARG A 1 83 ? 10.395 -15.344 -3.713 1.00 84.31 83 ARG A CA 1
ATOM 646 C C . ARG A 1 83 ? 10.181 -13.897 -3.255 1.00 84.31 83 ARG A C 1
ATOM 648 O O . ARG A 1 83 ? 9.958 -13.698 -2.068 1.00 84.31 83 ARG A O 1
ATOM 655 N N . ASN A 1 84 ? 10.201 -12.916 -4.162 1.00 87.62 84 ASN A N 1
ATOM 656 C CA . ASN A 1 84 ? 9.974 -11.513 -3.817 1.00 87.62 84 ASN A CA 1
ATOM 657 C C . ASN A 1 84 ? 8.517 -11.277 -3.429 1.00 87.62 84 ASN A C 1
ATOM 659 O O . ASN A 1 84 ? 8.273 -10.700 -2.381 1.00 87.62 84 ASN A O 1
ATOM 663 N N . LEU A 1 85 ? 7.559 -11.808 -4.195 1.00 87.62 85 LEU A N 1
ATOM 664 C CA . LEU A 1 85 ? 6.129 -11.716 -3.874 1.00 87.62 85 LEU A CA 1
ATOM 665 C C . LEU A 1 85 ? 5.821 -12.309 -2.496 1.00 87.62 85 LEU A C 1
ATOM 667 O O . LEU A 1 85 ? 5.171 -11.678 -1.667 1.00 87.62 85 LEU A O 1
ATOM 671 N N . VAL A 1 86 ? 6.328 -13.519 -2.237 1.00 90.12 86 VAL A N 1
ATOM 672 C CA . VAL A 1 86 ? 6.174 -14.179 -0.931 1.00 90.12 86 VAL A CA 1
ATOM 673 C C . VAL A 1 86 ? 6.889 -13.383 0.160 1.00 90.12 86 VAL A C 1
ATOM 675 O O . VAL A 1 86 ? 6.364 -13.238 1.263 1.00 90.12 86 VAL A O 1
ATOM 678 N N . GLY A 1 87 ? 8.062 -12.838 -0.164 1.00 91.12 87 GLY A N 1
ATOM 679 C CA . GLY A 1 87 ? 8.828 -11.943 0.689 1.00 91.12 87 GLY A CA 1
ATOM 680 C C . GLY A 1 87 ? 8.014 -10.727 1.110 1.00 91.12 87 GLY A C 1
ATOM 681 O O . GLY A 1 87 ? 7.850 -10.528 2.303 1.00 91.12 87 GLY A O 1
ATOM 682 N N . TRP A 1 88 ? 7.450 -9.969 0.169 1.00 93.62 88 TRP A N 1
ATOM 683 C CA . TRP A 1 88 ? 6.667 -8.755 0.424 1.00 93.62 88 TRP A CA 1
ATOM 684 C C . TRP A 1 88 ? 5.421 -9.022 1.260 1.00 93.62 88 TRP A C 1
ATOM 686 O O . TRP A 1 88 ? 5.182 -8.334 2.253 1.00 93.62 88 TRP A O 1
ATOM 696 N N . VAL A 1 89 ? 4.665 -10.071 0.922 1.00 94.19 89 VAL A N 1
ATOM 697 C CA . VAL A 1 89 ? 3.492 -10.470 1.710 1.00 94.19 89 VAL A CA 1
ATOM 698 C C . VAL A 1 89 ? 3.916 -10.878 3.121 1.00 94.19 89 VAL A C 1
ATOM 700 O O . VAL A 1 89 ? 3.320 -10.430 4.100 1.00 94.19 89 VAL A O 1
ATOM 703 N N . GLY A 1 90 ? 4.950 -11.714 3.245 1.00 94.50 90 GLY A N 1
ATOM 704 C CA . GLY A 1 90 ? 5.426 -12.240 4.522 1.00 94.50 90 GLY A CA 1
ATOM 705 C C . GLY A 1 90 ? 6.008 -11.160 5.433 1.00 94.50 90 GLY A C 1
ATOM 706 O O . GLY A 1 90 ? 5.613 -11.051 6.595 1.00 94.50 90 GLY A O 1
ATOM 707 N N . THR A 1 91 ? 6.911 -10.325 4.919 1.00 94.25 91 THR A N 1
ATOM 708 C CA . THR A 1 91 ? 7.508 -9.219 5.678 1.00 94.25 91 THR A CA 1
ATOM 709 C C . THR A 1 91 ? 6.468 -8.159 6.010 1.00 94.25 91 THR A C 1
ATOM 711 O O . THR A 1 91 ? 6.445 -7.686 7.146 1.00 94.25 91 THR A O 1
ATOM 714 N N . GLY A 1 92 ? 5.563 -7.841 5.079 1.00 94.75 92 GLY A N 1
ATOM 715 C CA . GLY A 1 92 ? 4.428 -6.950 5.311 1.00 94.75 92 GLY A CA 1
ATOM 716 C C . GLY A 1 92 ? 3.531 -7.465 6.432 1.00 94.75 92 GLY A C 1
ATOM 717 O O . GLY A 1 92 ? 3.227 -6.732 7.374 1.00 94.75 92 GLY A O 1
ATOM 718 N N . ALA A 1 93 ? 3.179 -8.751 6.406 1.00 95.94 93 ALA A N 1
ATOM 719 C CA . ALA A 1 93 ? 2.376 -9.374 7.451 1.00 95.94 93 ALA A CA 1
ATOM 720 C C . ALA A 1 93 ? 3.079 -9.356 8.818 1.00 95.94 93 ALA A C 1
ATOM 722 O O . ALA A 1 93 ? 2.437 -9.049 9.825 1.00 95.94 93 ALA A O 1
ATOM 723 N N . ILE A 1 94 ? 4.388 -9.630 8.878 1.00 96.44 94 ILE A N 1
ATOM 724 C CA . ILE A 1 94 ? 5.170 -9.545 10.123 1.00 96.44 94 ILE A CA 1
ATOM 725 C C . ILE A 1 94 ? 5.194 -8.104 10.640 1.00 96.44 94 ILE A C 1
ATOM 727 O O . ILE A 1 94 ? 4.871 -7.870 11.805 1.00 96.44 94 ILE A O 1
ATOM 731 N N . TYR A 1 95 ? 5.510 -7.135 9.778 1.00 95.06 95 TYR A N 1
ATOM 732 C CA . TYR A 1 95 ? 5.515 -5.710 10.109 1.00 95.06 95 TYR A CA 1
ATOM 733 C C . TYR A 1 95 ? 4.173 -5.269 10.714 1.00 95.06 95 TYR A C 1
ATOM 735 O O . TYR A 1 95 ? 4.120 -4.695 11.805 1.00 95.06 95 TYR A O 1
ATOM 743 N N . MET A 1 96 ? 3.069 -5.618 10.055 1.00 95.50 96 MET A N 1
ATOM 744 C CA . MET A 1 96 ? 1.723 -5.280 10.517 1.00 95.50 96 MET A CA 1
ATOM 745 C C . MET A 1 96 ? 1.327 -6.042 11.781 1.00 95.50 96 MET A C 1
ATOM 747 O O . MET A 1 96 ? 0.610 -5.499 12.617 1.00 95.50 96 MET A O 1
ATOM 751 N N . SER A 1 97 ? 1.819 -7.268 11.970 1.00 94.06 97 SER A N 1
ATOM 752 C CA . SER A 1 97 ? 1.611 -8.040 13.201 1.00 94.06 97 SER A CA 1
ATOM 753 C C . SER A 1 97 ? 2.301 -7.388 14.397 1.00 94.06 97 SER A C 1
ATOM 755 O O . SER A 1 97 ? 1.704 -7.278 15.468 1.00 94.06 97 SER A O 1
ATOM 757 N N . VAL A 1 98 ? 3.527 -6.888 14.213 1.00 93.94 98 VAL A N 1
ATOM 758 C CA . VAL A 1 98 ? 4.248 -6.117 15.236 1.00 93.94 98 VAL A CA 1
ATOM 759 C C . VAL A 1 98 ? 3.467 -4.847 15.581 1.00 93.94 98 VAL A C 1
ATOM 761 O O . VAL A 1 98 ? 3.208 -4.575 16.754 1.00 93.94 98 VAL A O 1
ATOM 764 N N . ALA A 1 99 ? 3.000 -4.111 14.571 1.00 90.00 99 ALA A N 1
ATOM 765 C CA . ALA A 1 99 ? 2.162 -2.933 14.772 1.00 90.00 99 ALA A CA 1
ATOM 766 C C . ALA A 1 99 ? 0.848 -3.271 15.511 1.00 90.00 99 ALA A C 1
ATOM 768 O O . ALA A 1 99 ? 0.466 -2.600 16.474 1.00 90.00 99 ALA A O 1
ATOM 769 N N . ALA A 1 100 ? 0.174 -4.357 15.120 1.00 89.81 100 ALA A N 1
ATOM 770 C CA . ALA A 1 100 ? -1.031 -4.863 15.772 1.00 89.81 100 ALA A CA 1
ATOM 771 C C . ALA A 1 100 ? -0.792 -5.231 17.242 1.00 89.81 100 ALA A C 1
ATOM 773 O O . ALA A 1 100 ? -1.655 -4.968 18.081 1.00 89.81 100 ALA A O 1
ATOM 774 N N . TRP A 1 101 ? 0.372 -5.803 17.561 1.00 90.94 101 TRP A N 1
ATOM 775 C CA . TRP A 1 101 ? 0.764 -6.150 18.924 1.00 90.94 101 TRP A CA 1
ATOM 776 C C . TRP A 1 101 ? 0.916 -4.906 19.805 1.00 90.94 101 TRP A C 1
ATOM 778 O O . TRP A 1 101 ? 0.294 -4.827 20.869 1.00 90.94 101 TRP A O 1
ATOM 788 N N . PHE A 1 102 ? 1.666 -3.900 19.341 1.00 89.00 102 PHE A N 1
ATOM 789 C CA . PHE A 1 102 ? 1.849 -2.639 20.070 1.00 89.00 102 PHE A CA 1
ATOM 790 C C . PHE A 1 102 ? 0.538 -1.863 20.250 1.00 89.00 102 PHE A C 1
ATOM 792 O O . PHE A 1 102 ? 0.313 -1.248 21.294 1.00 89.00 102 PHE A O 1
ATOM 799 N N . TRP A 1 103 ? -0.366 -1.931 19.272 1.00 87.38 103 TRP A N 1
ATOM 800 C CA . TRP A 1 103 ? -1.665 -1.259 19.329 1.00 87.38 103 TRP A CA 1
ATOM 801 C C . TRP A 1 103 ? -2.809 -2.105 19.872 1.00 87.38 103 TRP A C 1
ATOM 803 O O . TRP A 1 103 ? -3.939 -1.625 19.914 1.00 87.38 103 TRP A O 1
ATOM 813 N N . ARG A 1 104 ? -2.550 -3.321 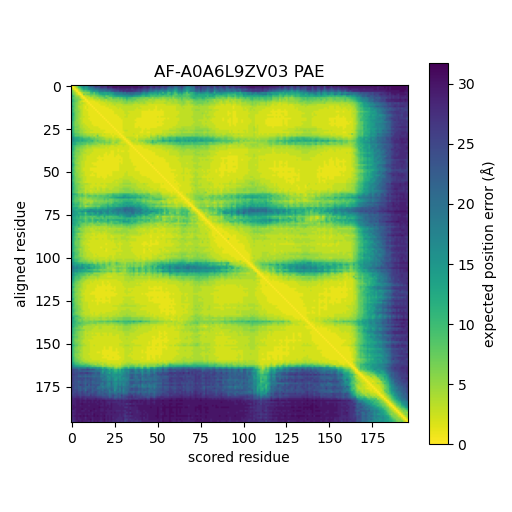20.364 1.00 79.75 104 ARG A N 1
ATOM 814 C CA . ARG A 1 104 ? -3.600 -4.211 20.882 1.00 79.75 104 ARG A CA 1
ATOM 815 C C . ARG A 1 104 ? -4.470 -3.541 21.944 1.00 79.75 104 ARG A C 1
ATOM 817 O O . ARG A 1 104 ? -5.672 -3.752 21.956 1.00 79.75 104 ARG A O 1
ATOM 824 N N . LYS A 1 105 ? -3.871 -2.720 22.812 1.00 77.94 105 LYS A N 1
ATOM 825 C CA . LYS A 1 105 ? -4.571 -2.015 23.900 1.00 77.94 105 LYS A CA 1
ATOM 826 C C . LYS A 1 105 ? -5.049 -0.605 23.530 1.00 77.94 105 LYS A C 1
ATOM 828 O O . LYS A 1 105 ? -5.674 0.042 24.361 1.00 77.94 105 LYS A O 1
ATOM 833 N N . LYS A 1 106 ? -4.749 -0.109 22.323 1.00 77.31 106 LYS A N 1
ATOM 834 C CA . LYS A 1 106 ? -5.131 1.238 21.875 1.00 77.31 106 LYS A CA 1
ATOM 835 C C . LYS A 1 106 ? -6.290 1.167 20.884 1.00 77.31 106 LYS A C 1
ATOM 837 O O . LYS A 1 106 ? -6.273 0.393 19.928 1.00 77.31 106 LYS A O 1
ATOM 842 N N . THR A 1 107 ? -7.291 2.015 21.082 1.00 71.06 107 THR A N 1
ATOM 843 C CA . THR A 1 107 ? -8.360 2.232 20.106 1.00 71.06 107 THR A CA 1
ATOM 844 C C . THR A 1 107 ? -7.889 3.258 19.085 1.00 71.06 107 THR A C 1
ATOM 846 O O . THR A 1 107 ? -8.045 4.458 19.283 1.00 71.06 107 THR A O 1
ATOM 849 N N . ILE A 1 108 ? -7.278 2.784 18.001 1.00 77.44 108 ILE A N 1
ATOM 850 C CA . ILE A 1 108 ? -7.050 3.625 16.824 1.00 77.44 108 ILE A CA 1
ATOM 851 C C . ILE A 1 108 ? -8.363 3.664 16.054 1.00 77.44 108 ILE A C 1
ATOM 853 O O . ILE A 1 108 ? -8.745 2.673 15.434 1.00 77.44 108 ILE A O 1
ATOM 857 N N . SER A 1 109 ? -9.061 4.789 16.150 1.00 76.06 109 SER A N 1
ATOM 858 C CA . SER A 1 109 ? -10.288 5.064 15.412 1.00 76.06 109 SER A CA 1
ATOM 859 C C . SER A 1 109 ? -10.071 6.351 14.636 1.00 76.06 109 SER A C 1
ATOM 861 O O . SER A 1 109 ? -10.344 7.425 15.154 1.00 76.06 109 SER A O 1
ATOM 863 N N . LEU A 1 110 ? -9.520 6.224 13.430 1.00 83.94 110 LEU A N 1
ATOM 864 C CA . LEU A 1 110 ? -9.426 7.342 12.500 1.00 83.94 110 LEU A CA 1
ATOM 865 C C . LEU A 1 110 ? -10.754 7.469 11.759 1.00 83.94 110 LEU A C 1
ATOM 867 O O . LEU A 1 110 ? -11.298 6.476 11.266 1.00 83.94 110 LEU A O 1
ATOM 871 N N . SER A 1 111 ? -11.262 8.690 11.691 1.00 87.69 111 SER A N 1
ATOM 872 C CA . SER A 1 111 ? -12.377 9.057 10.833 1.00 87.69 111 SER A CA 1
ATOM 873 C C . SER A 1 111 ? -11.972 8.995 9.359 1.00 87.69 111 SER A C 1
ATOM 875 O O . SER A 1 111 ? -10.793 9.049 8.997 1.00 87.69 111 SER A O 1
ATOM 877 N N . ARG A 1 112 ? -12.964 8.937 8.468 1.00 89.88 112 ARG A N 1
ATOM 878 C CA . ARG A 1 112 ? -12.747 8.982 7.017 1.00 89.88 112 ARG A CA 1
ATOM 879 C C . ARG A 1 112 ? -11.927 10.201 6.581 1.00 89.88 112 ARG A C 1
ATOM 881 O O . ARG A 1 112 ? -11.082 10.075 5.702 1.00 89.88 112 ARG A O 1
ATOM 888 N N . GLN A 1 113 ? -12.153 11.357 7.210 1.00 90.56 113 GLN A N 1
ATOM 889 C CA . GLN A 1 113 ? -11.415 12.591 6.923 1.00 90.56 113 GLN A CA 1
ATOM 890 C C . GLN A 1 113 ? -9.926 12.440 7.263 1.00 90.56 113 GLN A C 1
ATOM 892 O O . GLN A 1 113 ? -9.073 12.793 6.453 1.00 90.56 113 GLN A O 1
ATOM 897 N N . GLU A 1 114 ? -9.603 11.844 8.411 1.00 92.25 114 GLU A N 1
ATOM 898 C CA . GLU A 1 114 ? -8.217 11.566 8.811 1.00 92.25 114 GLU A CA 1
ATOM 899 C C . GLU A 1 114 ? -7.558 10.499 7.923 1.00 92.25 114 GLU A C 1
ATOM 901 O O . GLU A 1 114 ? -6.350 10.543 7.695 1.00 92.25 114 GLU A O 1
ATOM 906 N N . LEU A 1 115 ? -8.345 9.575 7.358 1.00 94.81 115 LEU A N 1
ATOM 907 C CA . LEU A 1 115 ? -7.866 8.590 6.383 1.00 94.81 115 LEU A CA 1
ATOM 908 C C . LEU A 1 115 ? -7.613 9.161 4.981 1.00 94.81 115 LEU A C 1
ATOM 910 O O . LEU A 1 115 ? -7.006 8.464 4.166 1.00 94.81 115 LEU A O 1
ATOM 914 N N . ASN A 1 116 ? -7.997 10.411 4.693 1.00 96.12 116 ASN A N 1
ATOM 915 C CA . ASN A 1 116 ? -7.671 11.049 3.413 1.00 96.12 116 ASN A CA 1
ATOM 916 C C . ASN A 1 116 ? -6.159 11.107 3.193 1.00 96.12 116 ASN A C 1
ATOM 918 O O . ASN A 1 116 ? -5.693 10.809 2.100 1.00 96.12 116 ASN A O 1
ATOM 922 N N . LEU A 1 117 ? -5.385 11.445 4.229 1.00 96.25 117 LEU A N 1
ATOM 923 C CA . LEU A 1 117 ? -3.931 11.532 4.115 1.00 96.25 117 LEU A CA 1
ATOM 924 C C . LEU A 1 117 ? -3.295 10.157 3.805 1.00 96.25 117 LEU A C 1
ATOM 926 O O . LEU A 1 117 ? -2.557 10.073 2.820 1.00 96.25 117 LEU A O 1
ATOM 930 N N . PRO A 1 118 ? -3.592 9.068 4.546 1.00 96.88 118 PRO A N 1
ATOM 931 C CA . PRO A 1 118 ? -3.191 7.713 4.171 1.00 96.88 118 PRO A CA 1
ATOM 932 C C . PRO A 1 118 ? -3.613 7.304 2.757 1.00 96.88 118 PRO A C 1
ATOM 934 O O . PRO A 1 118 ? -2.790 6.770 2.016 1.00 96.88 118 PRO A O 1
ATOM 937 N N . LEU A 1 119 ? -4.863 7.577 2.363 1.00 98.12 119 LEU A N 1
ATOM 938 C CA . LEU A 1 119 ? -5.368 7.212 1.039 1.00 98.12 119 LEU A CA 1
ATOM 939 C C . LEU A 1 119 ? -4.632 7.966 -0.072 1.00 98.12 119 LEU A C 1
ATOM 941 O O . LEU A 1 119 ? -4.150 7.341 -1.009 1.00 98.12 119 LEU A O 1
ATOM 945 N N . ILE A 1 120 ? -4.510 9.290 0.034 1.00 98.19 120 ILE A N 1
ATOM 946 C CA . ILE A 1 120 ? -3.806 10.116 -0.954 1.00 98.19 120 ILE A CA 1
ATOM 947 C C . ILE A 1 120 ? -2.344 9.680 -1.047 1.00 98.19 120 ILE A C 1
ATOM 949 O O . ILE A 1 120 ? -1.832 9.500 -2.148 1.00 98.19 120 ILE A O 1
ATOM 953 N N . THR A 1 121 ? -1.691 9.440 0.093 1.00 98.06 121 THR A N 1
ATOM 954 C CA . THR A 1 121 ? -0.301 8.962 0.130 1.00 98.06 121 THR A CA 1
ATOM 955 C C . THR A 1 121 ? -0.163 7.638 -0.613 1.00 98.06 121 THR A C 1
ATOM 957 O O . THR A 1 121 ? 0.742 7.489 -1.435 1.00 98.06 121 THR A O 1
ATOM 960 N N . TYR A 1 122 ? -1.082 6.699 -0.369 1.00 98.50 122 TYR A N 1
ATOM 961 C CA . TYR A 1 122 ? -1.108 5.413 -1.052 1.00 98.50 122 TYR A CA 1
ATOM 962 C C . TYR A 1 122 ? -1.320 5.576 -2.563 1.00 98.50 122 TYR A C 1
ATOM 964 O O . TYR A 1 122 ? -0.529 5.068 -3.352 1.00 98.50 122 TYR A O 1
ATOM 972 N N . LEU A 1 123 ? -2.346 6.328 -2.975 1.00 98.56 123 LEU A N 1
ATOM 973 C CA . LEU A 1 123 ? -2.713 6.502 -4.382 1.00 98.56 123 LEU A CA 1
ATOM 974 C C . LEU A 1 123 ? -1.652 7.259 -5.186 1.00 98.56 123 LEU A C 1
ATOM 976 O O . LEU A 1 123 ? -1.387 6.884 -6.323 1.00 98.56 123 LEU A O 1
ATOM 980 N N . VAL A 1 124 ? -1.016 8.284 -4.613 1.00 98.31 124 VAL A N 1
ATOM 981 C CA . VAL A 1 124 ? 0.059 9.033 -5.284 1.00 98.31 124 VAL A CA 1
ATOM 982 C C . VAL A 1 124 ? 1.284 8.145 -5.501 1.00 98.31 124 VAL A C 1
ATOM 984 O O . VAL A 1 124 ? 1.817 8.106 -6.607 1.00 98.31 124 VAL A O 1
ATOM 987 N N . ASN A 1 125 ? 1.706 7.385 -4.485 1.00 97.38 125 ASN A N 1
ATOM 988 C CA . ASN A 1 125 ? 2.842 6.465 -4.615 1.00 97.38 125 ASN A CA 1
ATOM 989 C C . ASN A 1 125 ? 2.537 5.288 -5.547 1.00 97.38 125 ASN A C 1
ATOM 991 O O . ASN A 1 125 ? 3.412 4.841 -6.289 1.00 97.38 125 ASN A O 1
ATOM 995 N N . PHE A 1 126 ? 1.293 4.809 -5.540 1.00 98.00 126 PHE A N 1
ATOM 996 C CA . PHE A 1 126 ? 0.815 3.820 -6.497 1.00 98.00 126 PHE A CA 1
ATOM 997 C C . PHE A 1 126 ? 0.862 4.362 -7.922 1.00 98.00 126 PHE A C 1
ATOM 999 O O . PHE A 1 126 ? 1.449 3.731 -8.798 1.00 98.00 126 PHE A O 1
ATOM 1006 N N . ALA A 1 127 ? 0.287 5.544 -8.155 1.00 97.75 127 ALA A N 1
ATOM 1007 C CA . ALA A 1 127 ? 0.266 6.179 -9.465 1.00 97.75 127 ALA A CA 1
ATOM 1008 C C . ALA A 1 127 ? 1.682 6.459 -9.977 1.00 97.75 127 ALA A C 1
ATOM 1010 O O . ALA A 1 127 ? 1.940 6.263 -11.160 1.00 97.75 127 ALA A O 1
ATOM 1011 N N . PHE A 1 128 ? 2.607 6.855 -9.100 1.00 95.69 128 PHE A N 1
ATOM 1012 C CA . PHE A 1 128 ? 4.013 7.047 -9.445 1.00 95.69 128 PHE A CA 1
ATOM 1013 C C . PHE A 1 128 ? 4.646 5.768 -10.019 1.00 95.69 128 PHE A C 1
ATOM 1015 O O . PHE A 1 128 ? 5.143 5.789 -11.146 1.00 95.69 128 PHE A O 1
ATOM 1022 N N . GLY A 1 129 ? 4.563 4.645 -9.294 1.00 94.94 129 GLY A N 1
ATOM 1023 C CA . GLY A 1 129 ? 5.086 3.357 -9.767 1.00 94.94 129 GLY A CA 1
ATOM 1024 C C . GLY A 1 129 ? 4.370 2.860 -11.025 1.00 94.94 129 GLY A C 1
ATOM 1025 O O . GLY A 1 129 ? 5.012 2.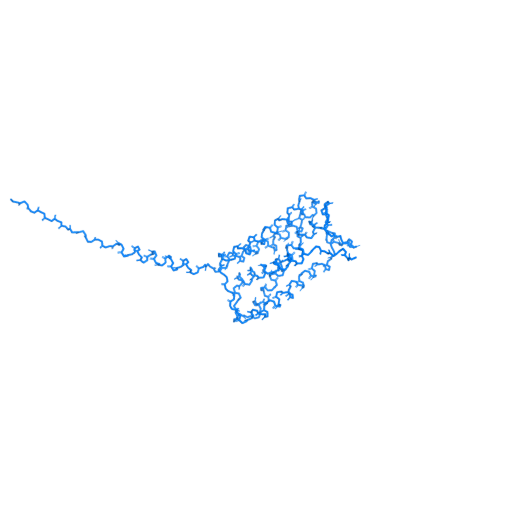503 -12.010 1.00 94.94 129 GLY A O 1
ATOM 1026 N N . ALA A 1 130 ? 3.036 2.918 -11.038 1.00 96.38 130 ALA A N 1
ATOM 1027 C CA . ALA A 1 130 ? 2.227 2.476 -12.171 1.00 96.38 130 ALA A CA 1
ATOM 1028 C C . ALA A 1 130 ? 2.500 3.293 -13.442 1.00 96.38 130 ALA A C 1
ATOM 1030 O O . ALA A 1 130 ? 2.597 2.721 -14.522 1.00 96.38 130 ALA A O 1
ATOM 1031 N N . THR A 1 131 ? 2.674 4.613 -13.328 1.00 96.56 131 THR A N 1
ATOM 1032 C CA . THR A 1 131 ? 2.955 5.479 -14.483 1.00 96.56 131 THR A CA 1
ATOM 1033 C C . THR A 1 131 ? 4.296 5.126 -15.107 1.00 96.56 131 THR A C 1
ATOM 1035 O O . THR A 1 131 ? 4.362 4.938 -16.317 1.00 96.56 131 THR A O 1
ATOM 1038 N N . ILE A 1 132 ? 5.356 4.980 -14.305 1.00 94.25 132 ILE A N 1
ATOM 1039 C CA . ILE A 1 132 ? 6.672 4.584 -14.826 1.00 94.25 132 ILE A CA 1
ATOM 1040 C C . ILE A 1 132 ? 6.585 3.190 -15.456 1.00 94.25 132 ILE A C 1
ATOM 1042 O O . ILE A 1 132 ? 7.029 3.008 -16.584 1.00 94.25 132 ILE A O 1
ATOM 1046 N N . THR A 1 133 ? 5.955 2.232 -14.774 1.00 93.62 133 THR A N 1
ATOM 1047 C CA . THR A 1 133 ? 5.793 0.859 -15.271 1.00 93.62 133 THR A CA 1
ATOM 1048 C C . THR A 1 133 ? 5.033 0.802 -16.600 1.00 93.62 133 THR A C 1
ATOM 1050 O O . THR A 1 133 ? 5.440 0.079 -17.500 1.00 93.62 133 THR A O 1
ATOM 1053 N N . VAL A 1 134 ? 3.960 1.578 -16.768 1.00 94.94 134 VAL A N 1
ATOM 1054 C CA . VAL A 1 134 ? 3.142 1.561 -17.994 1.00 94.94 134 VAL A CA 1
ATOM 1055 C C . VAL A 1 134 ? 3.767 2.365 -19.135 1.00 94.94 134 VAL A C 1
ATOM 1057 O O . VAL A 1 134 ? 3.626 1.984 -20.293 1.00 94.94 134 VAL A O 1
ATOM 1060 N N . VAL A 1 135 ? 4.422 3.489 -18.832 1.00 94.50 135 VAL A N 1
ATOM 1061 C CA . VAL A 1 135 ? 4.950 4.409 -19.855 1.00 94.50 135 VAL A CA 1
ATOM 1062 C C . VAL A 1 135 ? 6.358 4.022 -20.300 1.00 94.50 135 VAL A C 1
ATOM 1064 O O . VAL A 1 135 ? 6.685 4.177 -21.475 1.00 94.50 135 VAL A O 1
ATOM 1067 N N . ALA A 1 136 ? 7.204 3.560 -19.377 1.00 91.81 136 ALA A N 1
ATOM 1068 C CA . ALA A 1 136 ? 8.620 3.317 -19.644 1.00 91.81 136 ALA A CA 1
ATOM 1069 C C . ALA A 1 136 ? 8.956 1.850 -19.941 1.00 91.81 136 ALA A C 1
ATOM 1071 O O . ALA A 1 136 ? 10.051 1.589 -20.441 1.00 91.81 136 ALA A O 1
ATOM 1072 N N . LEU A 1 137 ? 8.061 0.905 -19.629 1.00 91.62 137 LEU A N 1
ATOM 1073 C CA . LEU A 1 137 ? 8.282 -0.526 -19.859 1.00 91.62 137 LEU A CA 1
ATOM 1074 C C . LEU A 1 137 ? 7.375 -1.063 -20.970 1.00 91.62 137 LEU A C 1
ATOM 1076 O O . LEU A 1 137 ? 6.520 -0.367 -21.516 1.00 91.62 137 LEU A O 1
ATOM 1080 N N . ASP A 1 138 ? 7.585 -2.322 -21.335 1.00 89.12 138 ASP A N 1
ATOM 1081 C CA . ASP A 1 138 ? 6.835 -2.989 -22.387 1.00 89.12 138 ASP A CA 1
ATOM 1082 C C . ASP A 1 138 ? 5.448 -3.475 -21.931 1.00 89.12 138 ASP A C 1
ATOM 1084 O O . ASP A 1 138 ? 5.134 -3.629 -20.749 1.00 89.12 138 ASP A O 1
ATOM 1088 N N . SER A 1 139 ? 4.588 -3.751 -22.914 1.00 90.19 139 SER A N 1
ATOM 1089 C CA . SER A 1 139 ? 3.162 -4.045 -22.707 1.00 90.19 139 SER A CA 1
ATOM 1090 C C . SER A 1 139 ? 2.875 -5.257 -21.812 1.00 90.19 139 SER A C 1
ATOM 1092 O O . SER A 1 139 ? 1.782 -5.355 -21.253 1.00 90.19 139 SER A O 1
ATOM 1094 N N . ARG A 1 140 ? 3.846 -6.158 -21.606 1.00 90.44 140 ARG A N 1
ATOM 1095 C CA . ARG A 1 140 ? 3.717 -7.283 -20.665 1.00 90.44 140 ARG A CA 1
ATOM 1096 C C . ARG A 1 140 ? 3.426 -6.808 -19.236 1.00 90.44 140 ARG A C 1
ATOM 1098 O O . ARG A 1 140 ? 2.679 -7.475 -18.527 1.00 90.44 140 ARG A O 1
ATOM 1105 N N . PHE A 1 141 ? 3.923 -5.634 -18.833 1.00 91.88 141 PHE A N 1
ATOM 1106 C CA . PHE A 1 141 ? 3.697 -5.073 -17.496 1.00 91.88 141 PHE A CA 1
ATOM 1107 C C . PHE A 1 141 ? 2.293 -4.491 -17.279 1.00 91.88 141 PHE A C 1
ATOM 1109 O O . PHE A 1 141 ? 1.933 -4.145 -16.150 1.00 91.88 141 PHE A O 1
ATOM 1116 N N . LEU A 1 142 ? 1.449 -4.450 -18.314 1.00 92.50 142 LEU A N 1
ATOM 1117 C CA . LEU A 1 142 ? 0.041 -4.090 -18.152 1.00 92.50 142 LEU A CA 1
ATOM 1118 C C . LEU A 1 142 ? -0.699 -5.107 -17.280 1.00 92.50 142 LEU A C 1
ATOM 1120 O O . LEU A 1 142 ? -1.492 -4.706 -16.434 1.00 92.50 142 LEU A O 1
ATOM 1124 N N . LEU A 1 143 ? -0.407 -6.406 -17.423 1.00 91.94 143 LEU A N 1
ATOM 1125 C CA . LEU A 1 143 ? -1.058 -7.443 -16.619 1.00 91.94 143 LEU A CA 1
ATOM 1126 C C . LEU A 1 143 ? -0.802 -7.274 -15.107 1.00 91.94 143 LEU A C 1
ATOM 1128 O O . LEU A 1 143 ? -1.785 -7.195 -14.365 1.00 91.94 143 LEU A O 1
ATOM 1132 N N . PRO A 1 144 ? 0.456 -7.184 -14.617 1.00 92.00 144 PRO A N 1
ATOM 1133 C CA . PRO A 1 144 ? 0.710 -6.944 -13.199 1.00 92.00 144 PRO A CA 1
ATOM 1134 C C . PRO A 1 144 ? 0.171 -5.584 -12.744 1.00 92.00 144 PRO A C 1
ATOM 1136 O O . PRO A 1 144 ? -0.368 -5.504 -11.647 1.00 92.00 144 PRO A O 1
ATOM 1139 N N . THR A 1 145 ? 0.192 -4.549 -13.591 1.00 95.12 145 THR A N 1
ATOM 1140 C CA . THR A 1 145 ? -0.401 -3.244 -13.247 1.00 95.12 145 THR A CA 1
ATOM 1141 C C . THR A 1 145 ? -1.917 -3.333 -13.04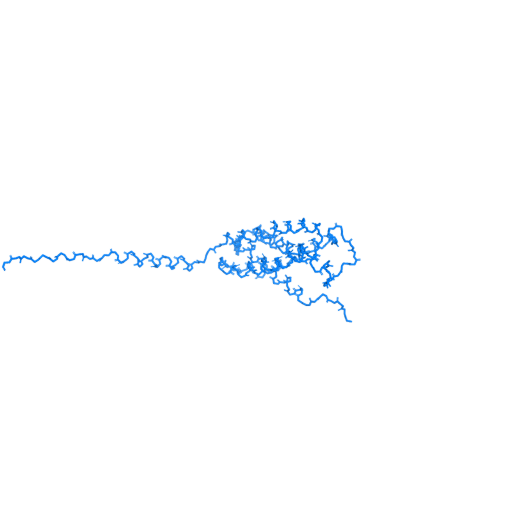6 1.00 95.12 145 THR A C 1
ATOM 1143 O O . THR A 1 145 ? -2.443 -2.828 -12.055 1.00 95.12 145 THR A O 1
ATOM 1146 N N . CYS A 1 146 ? -2.645 -4.005 -13.942 1.00 96.38 146 CYS A N 1
ATOM 1147 C CA . CYS A 1 146 ? -4.083 -4.226 -13.786 1.00 96.38 146 CYS A CA 1
ATOM 1148 C C . CYS A 1 146 ? -4.387 -5.046 -12.527 1.00 96.38 146 CYS A C 1
ATOM 1150 O O . CYS A 1 146 ? -5.293 -4.693 -11.771 1.00 96.38 146 CYS A O 1
ATOM 1152 N N . LEU A 1 147 ? -3.605 -6.099 -12.268 1.00 95.31 147 LEU A N 1
ATOM 1153 C CA . LEU A 1 147 ? -3.716 -6.893 -11.046 1.00 95.31 147 LEU A CA 1
ATOM 1154 C C . LEU A 1 147 ? -3.519 -6.020 -9.796 1.00 95.31 147 LEU A C 1
ATOM 1156 O O . LEU A 1 147 ? -4.314 -6.100 -8.862 1.00 95.31 147 LEU A O 1
ATOM 1160 N N . SER A 1 148 ? -2.524 -5.135 -9.803 1.00 96.19 148 SER A N 1
ATOM 1161 C CA . SER A 1 148 ? -2.266 -4.173 -8.729 1.00 96.19 148 SER A CA 1
ATOM 1162 C C . SER A 1 148 ? -3.390 -3.171 -8.518 1.00 96.19 148 SER A C 1
ATOM 1164 O O . SER A 1 148 ? -3.686 -2.817 -7.382 1.00 96.19 148 SER A O 1
ATOM 1166 N N . VAL A 1 149 ? -4.051 -2.709 -9.580 1.00 97.94 149 VAL A N 1
ATOM 1167 C CA . VAL A 1 149 ? -5.220 -1.827 -9.442 1.00 97.94 149 VAL A CA 1
ATOM 1168 C C . VAL A 1 149 ? -6.362 -2.574 -8.752 1.00 97.94 149 VAL A C 1
ATOM 1170 O O . VAL A 1 149 ? -6.972 -2.042 -7.823 1.00 97.94 149 VAL A O 1
ATOM 1173 N N . VAL A 1 150 ? -6.612 -3.823 -9.156 1.00 98.00 150 VAL A N 1
ATOM 1174 C CA . VAL A 1 150 ? -7.671 -4.665 -8.582 1.00 98.00 150 VAL A CA 1
ATOM 1175 C C . VAL A 1 150 ? -7.392 -5.026 -7.122 1.00 98.00 150 VAL A C 1
ATOM 1177 O O . VAL A 1 150 ? -8.303 -4.972 -6.303 1.00 98.00 150 VAL A O 1
ATOM 1180 N N . LEU A 1 151 ? -6.147 -5.368 -6.783 1.00 96.94 151 LEU A N 1
ATOM 1181 C CA . LEU A 1 151 ? -5.756 -5.796 -5.434 1.00 96.94 151 LEU A CA 1
ATOM 1182 C C . LEU A 1 151 ? -5.329 -4.647 -4.510 1.00 96.94 151 LEU A C 1
ATOM 1184 O O . LEU A 1 151 ? -5.238 -4.845 -3.302 1.00 96.94 151 LEU A O 1
ATOM 1188 N N . GLY A 1 152 ? -5.052 -3.465 -5.055 1.00 97.62 152 GLY A N 1
ATOM 1189 C CA . GLY A 1 152 ? -4.537 -2.308 -4.325 1.00 97.62 152 GLY A CA 1
ATOM 1190 C C . GLY A 1 152 ? -5.514 -1.142 -4.321 1.00 97.62 152 GLY A C 1
ATOM 1191 O O . GLY A 1 152 ? -6.131 -0.835 -3.304 1.00 97.62 152 GLY A O 1
ATOM 1192 N N . VAL A 1 153 ? -5.689 -0.493 -5.473 1.00 98.19 153 VAL A N 1
ATOM 1193 C CA . VAL A 1 153 ? -6.471 0.752 -5.592 1.00 98.19 153 VAL A CA 1
ATOM 1194 C C . VAL A 1 153 ? -7.944 0.546 -5.237 1.00 98.19 153 VAL A C 1
ATOM 1196 O O . VAL A 1 153 ? -8.477 1.281 -4.405 1.00 98.19 153 VAL A O 1
ATOM 1199 N N . ILE A 1 154 ? -8.599 -0.457 -5.831 1.00 98.12 154 ILE A N 1
ATOM 1200 C CA . ILE A 1 154 ? -10.022 -0.738 -5.580 1.00 98.12 154 ILE A CA 1
ATOM 1201 C C . ILE A 1 154 ? -10.283 -1.004 -4.087 1.00 98.12 154 ILE A C 1
ATOM 1203 O O . ILE A 1 154 ? -11.108 -0.296 -3.501 1.00 98.12 154 ILE A O 1
ATOM 1207 N N . PRO A 1 155 ? -9.598 -1.962 -3.428 1.00 97.94 155 PRO A N 1
ATOM 1208 C CA . PRO A 1 155 ? -9.818 -2.212 -2.011 1.00 97.94 155 PRO A CA 1
ATOM 1209 C C . PRO A 1 155 ? -9.391 -1.037 -1.129 1.00 97.94 155 PRO A C 1
ATOM 1211 O O . PRO A 1 155 ? -10.077 -0.777 -0.148 1.00 97.94 155 PRO A O 1
ATOM 1214 N N . ALA A 1 156 ? -8.334 -0.283 -1.459 1.00 98.00 156 ALA A N 1
ATOM 1215 C CA . ALA A 1 156 ? -7.949 0.903 -0.687 1.00 98.00 156 ALA A CA 1
ATOM 1216 C C . ALA A 1 156 ? -9.063 1.964 -0.667 1.00 98.00 156 ALA A C 1
ATOM 1218 O O . ALA A 1 156 ? -9.421 2.467 0.401 1.00 98.00 156 ALA A O 1
ATOM 1219 N N . ILE A 1 157 ? -9.656 2.257 -1.830 1.00 97.88 157 ILE A N 1
ATOM 1220 C CA . ILE A 1 157 ? -10.788 3.186 -1.943 1.00 97.88 157 ILE A CA 1
ATOM 1221 C C . ILE A 1 157 ? -12.014 2.620 -1.220 1.00 97.88 157 ILE A C 1
ATOM 1223 O O . ILE A 1 157 ? -12.671 3.349 -0.479 1.00 97.88 157 ILE A O 1
ATOM 1227 N N . ALA A 1 158 ? -12.305 1.326 -1.379 1.00 97.38 158 ALA A N 1
ATOM 1228 C CA . ALA A 1 158 ? -13.429 0.683 -0.705 1.00 97.38 158 ALA A CA 1
ATOM 1229 C C . ALA A 1 158 ? -13.293 0.739 0.826 1.00 97.38 158 ALA A C 1
ATOM 1231 O O . ALA A 1 158 ? -14.243 1.109 1.510 1.00 97.38 158 ALA A O 1
ATOM 1232 N N . LEU A 1 159 ? -12.108 0.438 1.367 1.00 96.50 159 LEU A N 1
ATOM 1233 C CA . LEU A 1 159 ? -11.798 0.500 2.800 1.00 96.50 159 LEU A CA 1
ATOM 1234 C C . LEU A 1 159 ? -11.936 1.920 3.352 1.00 96.50 159 LEU A C 1
ATOM 1236 O O . LEU A 1 159 ? -12.504 2.118 4.428 1.00 96.50 159 LEU A O 1
ATOM 1240 N N . TRP A 1 160 ? -11.459 2.916 2.607 1.00 96.19 160 TRP A N 1
ATOM 1241 C CA . TRP A 1 160 ? -11.668 4.317 2.954 1.00 96.19 160 TRP A CA 1
ATOM 1242 C C . TRP A 1 160 ? -13.161 4.679 2.947 1.00 96.19 160 TRP A C 1
ATOM 1244 O O . TRP A 1 160 ? -13.657 5.288 3.895 1.00 96.19 160 TRP A O 1
ATOM 1254 N N . TRP A 1 161 ? -13.906 4.233 1.932 1.00 94.25 161 TRP A N 1
ATOM 1255 C CA . TRP A 1 161 ? -15.333 4.517 1.787 1.00 94.25 161 TRP A CA 1
ATOM 1256 C C . TRP A 1 161 ? -16.187 3.914 2.905 1.00 94.25 161 TRP A C 1
ATOM 1258 O O . TRP A 1 161 ? -17.147 4.536 3.345 1.00 94.25 161 TRP A O 1
ATOM 1268 N N . ILE A 1 162 ? -15.855 2.719 3.395 1.00 92.75 162 ILE A N 1
ATOM 1269 C CA . ILE A 1 162 ? -16.596 2.069 4.493 1.00 92.75 162 ILE A CA 1
ATOM 1270 C C . ILE A 1 162 ? -16.132 2.517 5.887 1.00 92.75 162 ILE A C 1
ATOM 1272 O O . ILE A 1 162 ? -16.696 2.082 6.895 1.00 92.75 162 ILE A O 1
ATOM 1276 N N . SER A 1 163 ? -15.108 3.372 5.968 1.00 89.56 163 SER A N 1
ATOM 1277 C CA . SER A 1 163 ? -14.619 3.890 7.245 1.00 89.56 163 SER A CA 1
ATOM 1278 C C . SER A 1 163 ? -15.594 4.923 7.841 1.00 89.56 163 SER A C 1
ATOM 1280 O O . SER A 1 163 ? -16.227 5.674 7.079 1.00 89.56 163 SER A O 1
ATOM 1282 N N . PRO A 1 164 ? -15.725 4.988 9.186 1.00 83.06 164 PRO A N 1
ATOM 1283 C CA . PRO A 1 164 ? -16.679 5.872 9.858 1.00 83.06 164 PRO A CA 1
ATOM 1284 C C . PRO A 1 164 ? -16.461 7.346 9.504 1.00 83.06 164 PRO A C 1
ATOM 1286 O O . PRO A 1 164 ? -15.324 7.823 9.484 1.00 83.06 164 PRO A O 1
ATOM 1289 N N . ALA A 1 165 ? -17.544 8.078 9.236 1.00 75.75 165 ALA A N 1
ATOM 1290 C CA . ALA A 1 165 ? -17.483 9.531 9.102 1.00 75.75 165 ALA A CA 1
ATOM 1291 C C . ALA A 1 165 ? -17.171 10.180 10.464 1.00 75.75 165 ALA A C 1
ATOM 1293 O O . ALA A 1 165 ? -17.373 9.576 11.516 1.00 75.75 165 ALA A O 1
ATOM 1294 N N . ASN A 1 166 ? -16.616 11.390 10.439 1.00 69.38 166 ASN A N 1
ATOM 129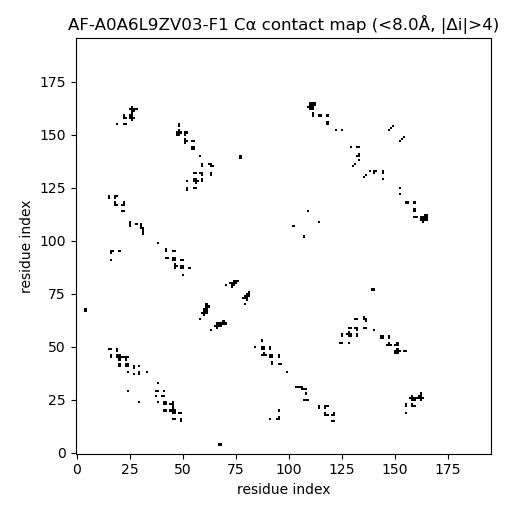5 C CA . ASN A 1 166 ? -16.247 12.109 11.655 1.00 69.38 166 ASN A CA 1
ATOM 1296 C C . ASN A 1 166 ? -17.506 12.497 12.458 1.00 69.38 166 ASN A C 1
ATOM 1298 O O . ASN A 1 166 ? -18.441 13.044 11.878 1.00 69.38 166 ASN A O 1
ATOM 1302 N N . GLN A 1 167 ? -17.519 12.253 13.775 1.00 59.31 167 GLN A N 1
ATOM 1303 C CA . GLN A 1 167 ? -18.668 12.566 14.647 1.00 59.31 167 GLN A CA 1
ATOM 1304 C C . GLN A 1 167 ? -18.919 14.076 14.799 1.00 59.31 167 GLN A C 1
ATOM 1306 O O . GLN A 1 167 ? -20.025 14.480 15.142 1.00 59.31 167 GLN A O 1
ATOM 1311 N N . LEU A 1 168 ? -17.927 14.921 14.493 1.00 57.56 168 LEU A N 1
ATOM 1312 C CA . LEU A 1 168 ? -18.086 16.380 14.504 1.00 57.56 168 LEU A CA 1
ATOM 1313 C C . LEU A 1 168 ? -19.144 16.865 13.497 1.00 57.56 168 LEU A C 1
ATOM 1315 O O . LEU A 1 168 ? -19.904 17.769 13.819 1.00 57.56 168 LEU A O 1
ATOM 1319 N N . ASN A 1 169 ? -19.276 16.204 12.338 1.00 56.53 169 ASN A N 1
ATOM 1320 C CA . ASN A 1 169 ? -20.333 16.529 11.372 1.00 56.53 169 ASN A CA 1
ATOM 1321 C C . ASN A 1 169 ? -21.736 16.200 11.904 1.00 56.53 169 ASN A C 1
ATOM 1323 O O . ASN A 1 169 ? -22.695 16.856 11.514 1.00 56.53 169 ASN A O 1
ATOM 1327 N N . GLU A 1 170 ? -21.877 15.176 12.753 1.00 59.66 170 GLU A N 1
ATOM 1328 C CA . GLU A 1 170 ? -23.170 14.825 13.355 1.00 59.66 170 GLU A CA 1
ATOM 1329 C C . GLU A 1 170 ? -23.572 15.848 14.422 1.00 59.66 170 GLU A C 1
ATOM 1331 O O . GLU A 1 170 ? -24.742 16.215 14.492 1.00 59.66 170 GLU A O 1
ATOM 1336 N N . MET A 1 171 ? -22.606 16.357 15.199 1.00 59.16 171 MET A N 1
ATOM 1337 C CA . MET A 1 171 ? -22.855 17.426 16.168 1.00 59.16 171 MET A CA 1
ATOM 1338 C C . MET A 1 171 ? -23.188 18.752 15.477 1.00 59.16 171 MET A C 1
ATOM 1340 O O . MET A 1 171 ? -24.227 19.315 15.800 1.00 59.16 171 MET A O 1
ATOM 1344 N N . ASP A 1 172 ? -22.409 19.208 14.491 1.00 64.38 172 ASP A N 1
ATOM 1345 C CA . ASP A 1 172 ? -22.710 20.458 13.770 1.00 64.38 172 ASP A CA 1
ATOM 1346 C C . ASP A 1 172 ? -24.055 20.390 13.028 1.00 64.38 172 ASP A C 1
ATOM 1348 O O . ASP A 1 172 ? -24.859 21.307 13.153 1.00 64.38 172 ASP A O 1
ATOM 1352 N N . MET A 1 173 ? -24.382 19.275 12.354 1.00 67.44 173 MET A N 1
ATOM 1353 C CA . MET A 1 173 ? -25.716 19.104 11.747 1.00 67.44 173 MET A CA 1
ATOM 1354 C C . MET A 1 173 ? -26.840 19.073 12.787 1.00 67.44 173 MET A C 1
ATOM 1356 O O . MET A 1 173 ? -27.942 19.542 12.513 1.00 67.44 173 MET A O 1
ATOM 1360 N N . SER A 1 174 ? -26.601 18.491 13.967 1.00 66.31 174 SER A N 1
ATOM 1361 C CA . SER A 1 174 ? -27.601 18.487 15.040 1.00 66.31 174 SER A CA 1
ATOM 1362 C C . SER A 1 174 ? -27.811 19.877 15.642 1.00 66.31 174 SER A C 1
ATOM 1364 O O . SER A 1 174 ? -28.941 20.215 15.983 1.00 66.31 174 SER A O 1
ATOM 1366 N N . LEU A 1 175 ? -26.749 20.685 15.732 1.00 71.62 175 LEU A N 1
ATOM 1367 C CA . LEU A 1 175 ? -26.794 22.061 16.218 1.00 71.62 175 LEU A CA 1
ATOM 1368 C C . LEU A 1 175 ? -27.472 22.982 15.198 1.00 71.62 175 LEU A C 1
ATOM 1370 O O . LEU A 1 175 ? -28.364 23.727 15.585 1.00 71.62 175 LEU A O 1
ATOM 1374 N N . ASP A 1 176 ? -27.139 22.872 13.910 1.00 74.38 176 ASP A N 1
ATOM 1375 C CA . ASP A 1 176 ? -27.801 23.629 12.840 1.00 74.38 176 ASP A CA 1
ATOM 1376 C C . ASP A 1 176 ? -29.295 23.287 12.745 1.00 74.38 176 ASP A C 1
ATOM 1378 O O . ASP A 1 176 ? -30.131 24.187 12.662 1.00 74.38 176 ASP A O 1
ATOM 1382 N N . ASN A 1 177 ? -29.661 22.000 12.828 1.00 75.44 177 ASN A N 1
ATOM 1383 C CA . ASN A 1 177 ? -31.070 21.595 12.845 1.00 75.44 177 ASN A CA 1
ATOM 1384 C C . ASN A 1 177 ? -31.799 22.146 14.081 1.00 75.44 177 ASN A C 1
ATOM 1386 O O . ASN A 1 177 ? -32.888 22.698 13.940 1.00 75.44 177 ASN A O 1
ATOM 1390 N N . ALA A 1 178 ? -31.192 22.062 15.271 1.00 73.94 178 ALA A N 1
ATOM 1391 C CA . ALA A 1 178 ? -31.776 22.603 16.499 1.00 73.94 178 ALA A CA 1
ATOM 1392 C C . ALA A 1 178 ? -31.944 24.133 16.447 1.00 73.94 178 ALA A C 1
ATOM 1394 O O . ALA A 1 178 ? -32.965 24.651 16.891 1.00 73.94 178 ALA A O 1
ATOM 1395 N N . MET A 1 179 ? -30.982 24.855 15.865 1.00 70.50 179 MET A N 1
ATOM 1396 C CA . MET A 1 179 ? -31.069 26.306 15.672 1.00 70.50 179 MET A CA 1
ATOM 1397 C C . MET A 1 179 ? -32.121 26.695 14.623 1.00 70.50 179 MET A C 1
ATOM 1399 O O . MET A 1 179 ? -32.778 27.722 14.779 1.00 70.50 179 MET A O 1
ATOM 1403 N N . SER A 1 180 ? -32.326 25.871 13.590 1.00 69.81 180 SER A N 1
ATOM 1404 C CA . SER A 1 180 ? -33.365 26.098 12.576 1.00 69.81 180 SER A CA 1
ATOM 1405 C C . SER A 1 180 ? -34.790 25.872 13.101 1.00 69.81 180 SER A C 1
ATOM 1407 O O . SER A 1 180 ? -35.715 26.577 12.694 1.00 69.81 180 SER A O 1
ATOM 1409 N N . ASP A 1 181 ? -34.966 24.938 14.042 1.00 67.19 181 ASP A N 1
ATOM 1410 C CA . ASP A 1 181 ? -36.264 24.638 14.658 1.00 67.19 181 ASP A CA 1
ATOM 1411 C C . ASP A 1 181 ? -36.713 25.746 15.635 1.00 67.19 181 ASP A C 1
ATOM 1413 O O . ASP A 1 181 ? -37.912 26.006 15.769 1.00 67.19 181 ASP A O 1
ATOM 1417 N N . ASP A 1 182 ? -35.767 26.446 16.273 1.00 61.38 182 ASP A N 1
ATOM 1418 C CA . ASP A 1 182 ? -36.044 27.564 17.188 1.00 61.38 182 ASP A CA 1
ATOM 1419 C C . ASP A 1 182 ? -36.371 28.890 16.463 1.00 61.38 182 ASP A C 1
ATOM 1421 O O . ASP A 1 182 ? -37.035 29.759 17.036 1.00 61.38 182 ASP A O 1
ATOM 1425 N N . GLU A 1 183 ? -35.984 29.062 15.191 1.00 59.44 183 GLU A N 1
ATOM 1426 C CA . GLU A 1 183 ? -36.278 30.282 14.414 1.00 59.44 183 GLU A CA 1
ATOM 1427 C C . GLU A 1 183 ? -37.735 30.366 13.902 1.00 59.44 183 GLU A C 1
ATOM 1429 O O . GLU A 1 183 ? -38.220 31.449 13.557 1.00 59.44 183 GLU A O 1
ATOM 1434 N N . VAL A 1 184 ? -38.503 29.268 13.914 1.00 54.88 184 VAL A N 1
ATOM 1435 C CA . VAL A 1 184 ? -39.900 29.243 13.437 1.00 54.88 184 VAL A CA 1
ATOM 1436 C C . VAL A 1 184 ? -40.889 29.458 14.590 1.00 54.88 184 VAL A C 1
ATOM 1438 O O . VAL A 1 184 ? -41.676 28.580 14.934 1.00 54.88 184 VAL A O 1
ATOM 1441 N N . LYS A 1 185 ? -40.891 30.652 15.199 1.00 55.19 185 LYS A N 1
ATOM 1442 C CA . LYS A 1 185 ? -42.015 31.139 16.033 1.00 55.19 185 LYS A CA 1
ATOM 1443 C C . LYS A 1 185 ? -41.969 32.655 16.254 1.00 55.19 185 LYS A C 1
ATOM 1445 O O . LYS A 1 185 ? -41.912 33.139 17.379 1.00 55.19 185 LYS A O 1
ATOM 1450 N N . VAL A 1 186 ? -42.069 33.437 15.178 1.00 51.62 186 VAL A N 1
ATOM 1451 C CA . VAL A 1 186 ? -42.447 34.856 15.302 1.00 51.62 186 VAL A CA 1
ATOM 1452 C C . VAL A 1 186 ? -43.980 34.923 15.353 1.00 51.62 186 VAL A C 1
ATOM 1454 O O . VAL A 1 186 ? -44.624 34.582 14.358 1.00 51.62 186 VAL A O 1
ATOM 1457 N N . PRO A 1 187 ? -44.622 35.312 16.472 1.00 46.34 187 PRO A N 1
ATOM 1458 C CA . PRO A 1 187 ? -46.066 35.482 16.487 1.00 46.34 187 PRO A CA 1
ATOM 1459 C C . PRO A 1 187 ? -46.402 36.705 15.632 1.00 46.34 187 PRO A C 1
ATOM 1461 O O . PRO A 1 187 ? -45.932 37.809 15.904 1.00 46.34 187 PRO A O 1
ATOM 1464 N N . ALA A 1 188 ? -47.219 36.522 14.597 1.00 51.72 188 ALA A N 1
ATOM 1465 C CA . ALA A 1 188 ? -47.782 37.634 13.848 1.00 51.72 188 ALA A CA 1
ATOM 1466 C C . ALA A 1 188 ? -48.729 38.424 14.768 1.00 51.72 188 ALA A C 1
ATOM 1468 O O . ALA A 1 188 ? -49.886 38.051 14.962 1.00 51.72 188 ALA A O 1
ATOM 1469 N N . THR A 1 189 ? -48.234 39.510 15.362 1.00 47.03 189 THR A N 1
ATOM 1470 C CA . THR A 1 189 ? -49.062 40.487 16.072 1.00 47.03 189 THR A CA 1
ATOM 1471 C C . THR A 1 189 ? -50.038 41.104 15.069 1.00 47.03 189 THR A C 1
ATOM 1473 O O . THR A 1 189 ? -49.652 41.933 14.247 1.00 47.03 189 THR A O 1
ATOM 1476 N N . GLN A 1 190 ? -51.309 40.697 15.113 1.00 50.34 190 GLN A N 1
ATOM 1477 C CA . GLN A 1 190 ? -52.367 41.377 14.370 1.00 50.34 190 GLN A CA 1
ATOM 1478 C C . GLN A 1 190 ? -52.586 42.771 14.965 1.00 50.34 190 GLN A C 1
ATOM 1480 O O . GLN A 1 190 ? -53.175 42.922 16.035 1.00 50.34 190 GLN A O 1
ATOM 1485 N N . VAL A 1 191 ? -52.111 43.800 14.266 1.00 46.69 191 VAL A N 1
ATOM 1486 C CA . VAL A 1 191 ? -52.430 45.194 14.581 1.00 46.69 191 VAL A CA 1
ATOM 1487 C C . VAL A 1 191 ? -53.794 45.515 13.976 1.00 46.69 191 VAL A C 1
ATOM 1489 O O . VAL A 1 191 ? -53.913 45.803 12.788 1.00 46.69 191 VAL A O 1
ATOM 1492 N N . ASN A 1 192 ? -54.835 45.448 14.803 1.00 47.38 192 ASN A N 1
ATOM 1493 C CA . ASN A 1 192 ? -56.169 45.936 14.467 1.00 47.38 192 ASN A CA 1
ATOM 1494 C C . ASN A 1 192 ? -56.231 47.434 14.808 1.00 47.38 192 ASN A C 1
ATOM 1496 O O . ASN A 1 192 ? -56.358 47.793 15.978 1.00 47.38 192 ASN A O 1
ATOM 1500 N N . MET A 1 193 ? -56.134 48.317 13.811 1.00 44.91 193 MET A N 1
ATOM 1501 C CA . MET A 1 193 ? -56.506 49.726 13.988 1.00 44.91 193 MET A CA 1
ATOM 1502 C C . MET A 1 193 ? -57.938 49.934 13.504 1.00 44.91 193 MET A C 1
ATOM 1504 O O . MET A 1 193 ? -58.220 49.953 12.307 1.00 44.91 193 MET A O 1
ATOM 1508 N N . ALA A 1 194 ? -58.844 50.067 14.471 1.00 43.78 194 ALA A N 1
ATOM 1509 C CA . ALA A 1 194 ? -60.213 50.493 14.251 1.00 43.78 194 ALA A CA 1
ATOM 1510 C C . ALA A 1 194 ? -60.249 51.993 13.930 1.00 43.78 194 ALA A C 1
ATOM 1512 O O . ALA A 1 194 ? -59.706 52.818 14.662 1.00 43.78 194 ALA A O 1
ATOM 1513 N N . VAL A 1 195 ? -60.927 52.313 12.832 1.00 44.31 195 VAL A N 1
ATOM 1514 C CA . VAL A 1 195 ? -61.349 53.655 12.431 1.00 44.31 195 VAL A CA 1
ATOM 1515 C C . VAL A 1 195 ? -62.350 54.202 13.449 1.00 44.31 195 VAL A C 1
ATOM 1517 O O . VAL A 1 195 ? -63.335 53.520 13.749 1.00 44.31 195 VAL A O 1
ATOM 1520 N N . LYS A 1 196 ? -62.137 55.438 13.909 1.00 39.34 196 LYS A N 1
ATOM 1521 C CA . LYS A 1 196 ? -63.187 56.431 14.176 1.00 39.34 196 LYS A CA 1
ATOM 1522 C C . LYS A 1 196 ? -62.599 57.829 14.291 1.00 39.34 196 LYS A C 1
ATOM 1524 O O . LYS A 1 196 ? -61.551 57.961 14.956 1.00 39.34 196 LYS A O 1
#

Sequence (196 aa):
MAGLVPFTIPLSWFYMGLVSYLLARCGLQVKSSSSWLRHLGAIATGAMLLTAWDLVLDPAMSQAPFPFWTFQEEGSFFGMPYRNLVGWVGTGAIYMSVAAWFWRKKTISLSRQELNLPLITYLVNFAFGATITVVALDSRFLLPTCLSVVLGVIPAIALWWISPANQLNEMDMSLDNAMSDDEVKVPATQVNMAVK

Radius of gyration: 25.29 Å; Cα contacts (8 Å, |Δi|>4): 212; chains: 1; bounding box: 94×72×47 Å

pLDDT: mean 84.64, std 15.27, range [38.62, 98.56]

Solvent-accessible surface area (backbone atoms only — not comparable to full-atom values): 10634 Å² total; per-residue (Å²): 130,79,95,62,74,60,73,66,51,65,52,48,54,51,54,46,46,49,34,26,33,48,40,26,30,36,28,68,62,51,47,61,86,49,57,70,68,54,54,49,48,18,29,54,47,10,13,41,30,37,38,21,37,46,55,20,33,50,53,30,34,43,64,27,98,76,50,78,47,76,74,97,55,83,16,89,56,92,54,37,46,69,65,54,59,55,42,43,36,51,51,37,32,50,54,40,47,53,53,49,60,77,38,43,88,45,78,72,77,62,29,34,71,66,43,44,58,39,49,52,55,50,50,52,57,35,48,52,18,37,48,42,26,62,71,64,44,61,78,77,48,49,58,50,38,53,49,19,41,61,52,16,53,52,49,52,52,49,23,46,68,64,21,52,72,55,67,66,61,57,50,52,53,51,48,53,52,54,56,58,63,68,67,76,70,78,79,82,79,81,82,81,82,82,89,129

Secondary structure (DSSP, 8-state):
------THHHHHHHHHHHHHHHHHHHHTT--TTS-HHHHHHHHHHHHHHHHHHHHHHHHHHHTSSS-S---SS-BTBTBB-HHHHHHHHHHHHHHHHHHHHHTTTS-----TTTTHHHHHHHHHHHHHHHHHHHHHS-GGGHHHHHHHIIIIIHHHHHHHHTSPPPTHHHHHHHHHHHHHHHSS------------